Protein AF-0000000084339802 (afdb_homodimer)

Nearest PDB structures (foldseek):
  2fqp-assembly2_C  TM=8.748E-01  e=2.552E-04  Bordetella pertussis Tohama I
  2dct-assembly1_A  TM=6.839E-01  e=1.157E-03  Thermus thermophilus HB8
  3h8u-assembly1_B  TM=7.368E-01  e=5.249E-03  Klebsiella pneumoniae subsp. pneumoniae MGH 78578
  2oa2-assembly1_A-2  TM=5.700E-01  e=8.835E-04  Halalkalibacterium halodurans
  3h8u-assembly1_A  TM=5.418E-01  e=1.180E-02  Klebsiella pneumoniae subsp. pneumoniae MGH 78578

Radius of gyration: 21.31 Å; Cα contacts (8 Å, |Δi|>4): 821; chains: 2; bounding box: 41×80×70 Å

Solvent-accessible surface area (backbone atoms only — not comparable to full-atom values): 16556 Å² total; per-residue (Å²): 132,80,74,73,72,70,72,72,71,71,69,35,33,42,56,82,35,85,39,81,54,34,36,48,87,55,38,35,34,22,35,35,76,29,47,53,60,31,64,56,70,61,19,20,46,68,39,21,32,38,39,38,24,74,51,62,49,41,34,23,27,32,50,68,90,50,84,60,77,51,68,37,46,31,39,36,30,60,56,18,38,37,38,36,38,27,12,65,80,71,33,41,81,36,28,31,44,30,30,68,38,91,50,69,48,58,36,37,40,39,31,43,57,54,83,34,92,33,71,55,57,50,79,31,34,28,46,60,40,51,48,62,65,61,87,60,43,71,50,62,30,72,79,53,48,77,58,74,92,67,44,49,47,70,84,81,116,130,82,76,75,71,69,72,70,74,72,68,34,32,42,56,83,36,84,38,82,55,34,36,49,86,55,37,37,34,22,34,34,74,29,47,54,62,31,64,55,70,59,16,22,46,69,40,22,32,37,39,39,24,74,49,61,49,42,34,22,28,30,50,69,92,49,82,60,78,50,69,36,46,31,39,35,30,62,55,19,38,38,38,36,39,26,11,63,81,71,31,41,81,35,30,31,45,29,30,69,36,93,50,68,48,59,36,36,40,40,30,44,58,54,82,34,91,34,70,56,56,50,80,31,36,28,45,59,39,52,48,61,63,60,88,60,43,72,51,64,30,72,79,54,48,78,58,74,93,67,43,50,47,68,86,80,114

Secondary structure (DSSP, 8-state):
---------PPEE--SSSEEEEE-SSEEEEEEEE-TT-BPPPB---S-EEEEESS-EEEEEEETT-SSTT-EEEEEPTTEEEEE---SSS-PPPEEEEE-SSS-EEEEEEEE-SS-SSSSPPPPEE---EEESS--EE--GGGGS--GGG-EE----/---------PPEE--SSSEEEEE-SSEEEEEEEE-TT-BPPPB---S-EEEEESS-EEEEEEETT-SSTT-EEEEEPTTEEEEE---SSS-PPPEEEEE-SSS-EEEEEEEE-SS-SSSSPPPPEE---EEESS--EE--GGGGS--GGG-EE----

Organism: Pseudonocardia thermophila (NCBI:txid1848)

Sequence (314 aa):
MTSETTSATSAISTDPGDELIFANEYIRVWAMNLGPGESIFYHSHQYDHLILWPTPGRAASMEYDEDEEFGHIQNAEQGYAFFKTVGRKGGLKPHRLKNLEDHPVTHYIIELVKESATEEPGTPQSNGRGLSGRQHQIIDPNDHVPPKEERVTHAWSMTSETTSATSAISTDPGDELIFANEYIRVWAMNLGPGESIFYHSHQYDHLILWPTPGRAASMEYDEDEEFGHIQNAEQGYAFFKTVGRKGGLKPHRLKNLEDHPVTHYIIELVKESATEEPGTPQSNGRGLSGRQHQIIDPNDHVPPKEERVTHAWS

Foldseek 3Di:
DPPCVVVPPDDAAQQPAPAFDDDDQWKTKHKHKAFAFGKDGWHWHDFWKKKWFQAWFKKFKDFDPGPDHRPKIWTAHHGKMKTKFQAQPGTDGIMMMTGNDNGMGMMMMMGGNDGTPHHHIDAMEICPRTDISDDHHHDDVPVVDDDPVPPDDDPPD/DPPCVVVPPDDAAQQPAPAFDDDDQWKTKHKHKAFAFGKDGWHWHDFWKKKWFQAWFKKFKDFDPDPDHSPKIWTAHHGKMKTKFQAQPGTDGIMMMTGNDNGMGMMMMMGGNDGTPHHHIDAMEICPRTDTRDDHHHDDVPVVDDDPVPPDDDPPD

InterPro domains:
  IPR014710 RmlC-like jelly roll fold [G3DSA:2.60.120.10] (15-113)

pLDDT: mean 92.17, std 14.31, range [33.0, 98.94]

Structure (mmCIF, N/CA/C/O backbone):
data_AF-0000000084339802-model_v1
#
loop_
_entity.id
_entity.type
_entity.pdbx_description
1 polymer 'Cupin domain-containing protein'
#
loop_
_atom_site.group_PDB
_atom_site.id
_atom_site.type_symbol
_atom_site.label_atom_id
_atom_site.label_alt_id
_atom_site.label_comp_id
_atom_site.label_asym_id
_atom_site.label_entity_id
_atom_site.label_seq_id
_atom_site.pdbx_PDB_ins_code
_atom_site.Cartn_x
_atom_site.Cartn_y
_atom_site.Cartn_z
_atom_site.occupancy
_atom_site.B_iso_or_equiv
_atom_site.auth_seq_id
_atom_site.auth_comp_id
_atom_site.auth_asym_id
_atom_site.auth_atom_id
_atom_site.pdbx_PDB_model_num
ATOM 1 N N . MET A 1 1 ? 12.32 -41.375 -35.281 1 33 1 MET A N 1
ATOM 2 C CA . MET A 1 1 ? 12.047 -39.938 -35.25 1 33 1 MET A CA 1
ATOM 3 C C . MET A 1 1 ? 11.625 -39.5 -33.844 1 33 1 MET A C 1
ATOM 5 O O . MET A 1 1 ? 10.547 -39.844 -33.375 1 33 1 MET A O 1
ATOM 9 N N . THR A 1 2 ? 12.531 -39.5 -32.875 1 36.41 2 THR A N 1
ATOM 10 C CA . THR A 1 2 ? 12.312 -39.156 -31.469 1 36.41 2 THR A CA 1
ATOM 11 C C . THR A 1 2 ? 11.656 -37.781 -31.344 1 36.41 2 THR A C 1
ATOM 13 O O . THR A 1 2 ? 12.102 -36.812 -31.953 1 36.41 2 THR A O 1
ATOM 16 N N . SER A 1 3 ? 10.289 -37.75 -31.328 1 37.41 3 SER A N 1
ATOM 17 C CA . SER A 1 3 ? 9.555 -36.531 -31.062 1 37.41 3 SER A CA 1
ATOM 18 C C . SER A 1 3 ? 10.172 -35.75 -29.906 1 37.41 3 SER A C 1
ATOM 20 O O . SER A 1 3 ? 10.289 -36.25 -28.797 1 37.41 3 SER A O 1
ATOM 22 N N . GLU A 1 4 ? 11.242 -35 -30.141 1 36.34 4 GLU A N 1
ATOM 23 C CA . GLU A 1 4 ? 11.672 -34 -29.156 1 36.34 4 GLU A CA 1
ATOM 24 C C . GLU A 1 4 ? 10.484 -33.281 -28.547 1 36.34 4 GLU A C 1
ATOM 26 O O . GLU A 1 4 ? 9.836 -32.469 -29.219 1 36.34 4 GLU A O 1
ATOM 31 N N . THR A 1 5 ? 9.609 -33.938 -27.812 1 38.75 5 THR A N 1
ATOM 32 C CA . THR A 1 5 ? 8.656 -33.188 -27.016 1 38.75 5 THR A CA 1
ATOM 33 C C . THR A 1 5 ? 9.328 -31.969 -26.359 1 38.75 5 THR A C 1
ATOM 35 O O . THR A 1 5 ? 10.133 -32.125 -25.438 1 38.75 5 THR A O 1
ATOM 38 N N . THR A 1 6 ? 9.969 -31.094 -27.109 1 40.75 6 THR A N 1
ATOM 39 C CA . THR A 1 6 ? 10.359 -29.828 -26.5 1 40.75 6 THR A CA 1
ATOM 40 C C . THR A 1 6 ? 9.344 -29.406 -25.438 1 40.75 6 THR A C 1
ATOM 42 O O . THR A 1 6 ? 8.172 -29.172 -25.75 1 40.75 6 THR A O 1
ATOM 45 N N . SER A 1 7 ? 9.195 -30.062 -24.406 1 43.03 7 SER A N 1
ATOM 46 C CA . SER A 1 7 ? 8.398 -29.594 -23.281 1 43.03 7 SER A CA 1
ATOM 47 C C . SER A 1 7 ? 8.438 -28.062 -23.188 1 43.03 7 SER A C 1
ATOM 49 O O . SER A 1 7 ? 9.492 -27.484 -22.938 1 43.03 7 SER A O 1
ATOM 51 N N . ALA A 1 8 ? 7.973 -27.266 -24.062 1 46.31 8 ALA A N 1
ATOM 52 C CA . ALA A 1 8 ? 7.828 -25.812 -24.031 1 46.31 8 ALA A CA 1
ATOM 53 C C . ALA A 1 8 ? 7.551 -25.312 -22.609 1 46.31 8 ALA A C 1
ATOM 55 O O . ALA A 1 8 ? 6.461 -25.531 -22.062 1 46.31 8 ALA A O 1
ATOM 56 N N . THR A 1 9 ? 8.43 -25.422 -21.672 1 56.53 9 THR A N 1
ATOM 57 C CA . THR A 1 9 ? 8.258 -24.875 -20.328 1 56.53 9 THR A CA 1
ATOM 58 C C . THR A 1 9 ? 7.605 -23.5 -20.391 1 56.53 9 THR A C 1
ATOM 60 O O . THR A 1 9 ? 8.164 -22.562 -20.969 1 56.53 9 THR A O 1
ATOM 63 N N . SER A 1 10 ? 6.246 -23.391 -20.453 1 73.88 10 SER A N 1
ATOM 64 C CA . SER A 1 10 ? 5.449 -22.188 -20.594 1 73.88 10 SER A CA 1
ATOM 65 C C . SER A 1 10 ? 5.918 -21.094 -19.641 1 73.88 10 SER A C 1
ATOM 67 O O . SER A 1 10 ? 6.191 -21.359 -18.469 1 73.88 10 SER A O 1
ATOM 69 N N . ALA A 1 11 ? 6.297 -19.984 -20.188 1 89.88 11 ALA A N 1
ATOM 70 C CA . ALA A 1 11 ? 6.707 -18.781 -19.453 1 89.88 11 ALA A CA 1
ATOM 71 C C . ALA A 1 11 ? 5.672 -18.406 -18.391 1 89.88 11 ALA A C 1
ATOM 73 O O . ALA A 1 11 ? 4.469 -18.484 -18.641 1 89.88 11 ALA A O 1
ATOM 74 N N . ILE A 1 12 ? 6.086 -18.297 -17.172 1 94.81 12 ILE A N 1
ATOM 75 C CA . ILE A 1 12 ? 5.227 -17.891 -16.062 1 94.81 12 ILE A CA 1
ATOM 76 C C . ILE A 1 12 ? 5.312 -16.391 -15.852 1 94.81 12 ILE A C 1
ATOM 78 O O . ILE A 1 12 ? 6.406 -15.82 -15.812 1 94.81 12 ILE A O 1
ATOM 82 N N . SER A 1 13 ? 4.207 -15.766 -15.734 1 96.81 13 SER A N 1
ATOM 83 C CA . SER A 1 13 ? 4.148 -14.32 -15.562 1 96.81 13 SER A CA 1
ATOM 84 C C . SER A 1 13 ? 4.887 -13.883 -14.297 1 96.81 13 SER A C 1
ATOM 86 O O . SER A 1 13 ? 4.809 -14.555 -13.266 1 96.81 13 SER A O 1
ATOM 88 N N . THR A 1 14 ? 5.512 -12.664 -14.344 1 97.19 14 THR A N 1
ATOM 89 C CA . THR A 1 14 ? 6.082 -12.055 -13.148 1 97.19 14 THR A CA 1
ATOM 90 C C . THR A 1 14 ? 5.195 -10.922 -12.648 1 97.19 14 THR A C 1
ATOM 92 O O . THR A 1 14 ? 5.562 -10.211 -11.703 1 97.19 14 THR A O 1
ATOM 95 N N . ASP A 1 15 ? 4.004 -10.719 -13.32 1 98.19 15 ASP A N 1
ATOM 96 C CA . ASP A 1 15 ? 2.99 -9.797 -12.828 1 98.19 15 ASP A CA 1
ATOM 97 C C . ASP A 1 15 ? 2.199 -10.406 -11.672 1 98.19 15 ASP A C 1
ATOM 99 O O . ASP A 1 15 ? 1.469 -11.383 -11.867 1 98.19 15 ASP A O 1
ATOM 103 N N . PRO A 1 16 ? 2.285 -9.805 -10.508 1 98.31 16 PRO A N 1
ATOM 104 C CA . PRO A 1 16 ? 1.642 -10.477 -9.375 1 98.31 16 PRO A CA 1
ATOM 105 C C . PRO A 1 16 ? 0.148 -10.172 -9.281 1 98.31 16 PRO A C 1
ATOM 107 O O . PRO A 1 16 ? -0.552 -10.742 -8.445 1 98.31 16 PRO A O 1
ATOM 110 N N . GLY A 1 17 ? -0.374 -9.273 -10.07 1 98.56 17 GLY A N 1
ATOM 111 C CA . GLY A 1 17 ? -1.781 -8.922 -10.195 1 98.56 17 GLY A CA 1
ATOM 112 C C . GLY A 1 17 ? -2.238 -8.781 -11.633 1 98.56 17 GLY A C 1
ATOM 113 O O . GLY A 1 17 ? -1.424 -8.836 -12.562 1 98.56 17 GLY A O 1
ATOM 114 N N . ASP A 1 18 ? -3.527 -8.602 -11.875 1 98.5 18 ASP A N 1
ATOM 115 C CA . ASP A 1 18 ? -4.07 -8.539 -13.227 1 98.5 18 ASP A CA 1
ATOM 116 C C . ASP A 1 18 ? -4.125 -7.098 -13.734 1 98.5 18 ASP A C 1
ATOM 118 O O . ASP A 1 18 ? -4.367 -6.859 -14.914 1 98.5 18 ASP A O 1
ATOM 122 N N . GLU A 1 19 ? -3.875 -6.137 -12.859 1 98.62 19 GLU A N 1
ATOM 123 C CA . GLU A 1 19 ? -3.902 -4.73 -13.266 1 98.62 19 GLU A CA 1
ATOM 124 C C . GLU A 1 19 ? -2.744 -3.959 -12.641 1 98.62 19 GLU A C 1
ATOM 126 O O . GLU A 1 19 ? -2.6 -3.924 -11.414 1 98.62 19 GLU A O 1
ATOM 131 N N . LEU A 1 20 ? -1.901 -3.314 -13.469 1 98.81 20 LEU A N 1
ATOM 132 C CA . LEU A 1 20 ? -0.857 -2.404 -13.008 1 98.81 20 LEU A CA 1
ATOM 133 C C . LEU A 1 20 ? -1.426 -1.017 -12.742 1 98.81 20 LEU A C 1
ATOM 135 O O . LEU A 1 20 ? -1.738 -0.276 -13.672 1 98.81 20 LEU A O 1
ATOM 139 N N . ILE A 1 21 ? -1.492 -0.635 -11.461 1 98.31 21 ILE A N 1
ATOM 140 C CA . ILE A 1 21 ? -2.195 0.563 -11.016 1 98.31 21 ILE A CA 1
ATOM 141 C C . ILE A 1 21 ? -1.235 1.751 -11.016 1 98.31 21 ILE A C 1
ATOM 143 O O . ILE A 1 21 ? -1.648 2.893 -11.234 1 98.31 21 ILE A O 1
ATOM 147 N N . PHE A 1 22 ? -0.031 1.545 -10.672 1 98.88 22 PHE A N 1
ATOM 148 C CA . PHE A 1 22 ? 0.995 2.57 -10.523 1 98.88 22 PHE A CA 1
ATOM 149 C C . PHE A 1 22 ? 2.387 1.958 -10.602 1 98.88 22 PHE A C 1
ATOM 151 O O . PHE A 1 22 ? 2.611 0.845 -10.125 1 98.88 22 PHE A O 1
ATOM 158 N N . ALA A 1 23 ? 3.307 2.664 -11.156 1 98.88 23 ALA A N 1
ATOM 159 C CA . ALA A 1 23 ? 4.711 2.262 -11.156 1 98.88 23 ALA A CA 1
ATOM 160 C C . ALA A 1 23 ? 5.625 3.467 -11.367 1 98.88 23 ALA A C 1
ATOM 162 O O . ALA A 1 23 ? 5.355 4.32 -12.211 1 98.88 23 ALA A O 1
ATOM 163 N N . ASN A 1 24 ? 6.625 3.58 -10.609 1 98.69 24 ASN A N 1
ATOM 164 C CA . ASN A 1 24 ? 7.742 4.492 -10.844 1 98.69 24 ASN A CA 1
ATOM 165 C C . ASN A 1 24 ? 9.078 3.83 -10.531 1 98.69 24 ASN A C 1
ATOM 167 O O . ASN A 1 24 ? 9.188 2.602 -10.547 1 98.69 24 ASN A O 1
ATOM 171 N N . GLU A 1 25 ? 10.125 4.598 -10.281 1 97.56 25 GLU A N 1
ATOM 172 C CA . GLU A 1 25 ? 11.461 4.043 -10.102 1 97.56 25 GLU A CA 1
ATOM 173 C C . GLU A 1 25 ? 11.586 3.33 -8.758 1 97.56 25 GLU A C 1
ATOM 175 O O . GLU A 1 25 ? 12.523 2.561 -8.539 1 97.56 25 GLU A O 1
ATOM 180 N N . TYR A 1 26 ? 10.625 3.496 -7.887 1 98.44 26 TYR A N 1
ATOM 181 C CA . TYR A 1 26 ? 10.797 3.049 -6.508 1 98.44 26 TYR A CA 1
ATOM 182 C C . TYR A 1 26 ? 9.844 1.911 -6.18 1 98.44 26 TYR A C 1
ATOM 184 O O . TYR A 1 26 ? 10.211 0.967 -5.473 1 98.44 26 TYR A O 1
ATOM 192 N N . ILE A 1 27 ? 8.609 2.014 -6.672 1 98.88 27 ILE A N 1
ATOM 193 C CA . ILE A 1 27 ? 7.598 1.025 -6.305 1 98.88 27 ILE A CA 1
ATOM 194 C C . ILE A 1 27 ? 6.727 0.701 -7.516 1 98.88 27 ILE A C 1
ATOM 196 O O . ILE A 1 27 ? 6.719 1.446 -8.5 1 98.88 27 ILE A O 1
ATOM 200 N N . ARG A 1 28 ? 6.039 -0.418 -7.441 1 98.88 28 ARG A N 1
ATOM 201 C CA . ARG A 1 28 ? 4.93 -0.816 -8.305 1 98.88 28 ARG A CA 1
ATOM 202 C C . ARG A 1 28 ? 3.711 -1.21 -7.477 1 98.88 28 ARG A C 1
ATOM 204 O O . ARG A 1 28 ? 3.844 -1.848 -6.43 1 98.88 28 ARG A O 1
ATOM 211 N N . VAL A 1 29 ? 2.57 -0.821 -7.953 1 98.94 29 VAL A N 1
ATOM 212 C CA . VAL A 1 29 ? 1.309 -1.188 -7.316 1 98.94 29 VAL A CA 1
ATOM 213 C C . VAL A 1 29 ? 0.447 -1.98 -8.297 1 98.94 29 VAL A C 1
ATOM 215 O O . VAL A 1 29 ? 0.11 -1.488 -9.375 1 98.94 29 VAL A O 1
ATOM 218 N N . TRP A 1 30 ? 0.113 -3.199 -7.895 1 98.94 30 TRP A N 1
ATOM 219 C CA . TRP A 1 30 ? -0.778 -4.062 -8.664 1 98.94 30 TRP A CA 1
ATOM 220 C C . TRP A 1 30 ? -2.098 -4.273 -7.93 1 98.94 30 TRP A C 1
ATOM 222 O O . TRP A 1 30 ? -2.117 -4.441 -6.707 1 98.94 30 TRP A O 1
ATOM 232 N N . ALA A 1 31 ? -3.162 -4.234 -8.656 1 98.88 31 ALA A N 1
ATOM 233 C CA . ALA A 1 31 ? -4.426 -4.766 -8.141 1 98.88 31 ALA A CA 1
ATOM 234 C C . ALA A 1 31 ? -4.645 -6.203 -8.609 1 98.88 31 ALA A C 1
ATOM 236 O O . ALA A 1 31 ? -4.309 -6.555 -9.742 1 98.88 31 ALA A O 1
ATOM 237 N N . MET A 1 32 ? -5.09 -7.008 -7.766 1 98.81 32 MET A N 1
ATOM 238 C CA . MET A 1 32 ? -5.664 -8.305 -8.117 1 98.81 32 MET A CA 1
ATOM 239 C C . MET A 1 32 ? -7.18 -8.297 -7.949 1 98.81 32 MET A C 1
ATOM 241 O O . MET A 1 32 ? -7.68 -8.305 -6.824 1 98.81 32 MET A O 1
ATOM 245 N N . ASN A 1 33 ? -7.797 -8.227 -9.031 1 98.69 33 ASN A N 1
ATOM 246 C CA . ASN A 1 33 ? -9.258 -8.234 -9.094 1 98.69 33 ASN A CA 1
ATOM 247 C C . ASN A 1 33 ? -9.797 -9.617 -9.438 1 98.69 33 ASN A C 1
ATOM 249 O O . ASN A 1 33 ? -9.555 -10.125 -10.531 1 98.69 33 ASN A O 1
ATOM 253 N N . LEU A 1 34 ? -10.547 -10.18 -8.508 1 98.75 34 LEU A N 1
ATOM 254 C CA . LEU A 1 34 ? -11.102 -11.508 -8.758 1 98.75 34 LEU A CA 1
ATOM 255 C C . LEU A 1 34 ? -12.625 -11.492 -8.609 1 98.75 34 LEU A C 1
ATOM 257 O O . LEU A 1 34 ? -13.148 -11.078 -7.578 1 98.75 34 LEU A O 1
ATOM 261 N N . GLY A 1 35 ? -13.328 -11.875 -9.672 1 98.62 35 GLY A N 1
ATOM 262 C CA . GLY A 1 35 ? -14.758 -12.094 -9.547 1 98.62 35 GLY A CA 1
ATOM 263 C C . GLY A 1 35 ? -15.117 -13.25 -8.633 1 98.62 35 GLY A C 1
ATOM 264 O O . GLY A 1 35 ? -14.234 -14 -8.203 1 98.62 35 GLY A O 1
ATOM 265 N N . PRO A 1 36 ? -16.438 -13.375 -8.383 1 98.69 36 PRO A N 1
ATOM 266 C CA . PRO A 1 36 ? -16.859 -14.5 -7.539 1 98.69 36 PRO A CA 1
ATOM 267 C C . PRO A 1 36 ? -16.391 -15.844 -8.078 1 98.69 36 PRO A C 1
ATOM 269 O O . PRO A 1 36 ? -16.703 -16.203 -9.227 1 98.69 36 PRO A O 1
ATOM 272 N N . GLY A 1 37 ? -15.555 -16.547 -7.297 1 98.44 37 GLY A N 1
ATOM 273 C CA . GLY A 1 37 ? -15.117 -17.875 -7.664 1 98.44 37 GLY A CA 1
ATOM 274 C C . GLY A 1 37 ? -13.984 -17.875 -8.68 1 98.44 37 GLY A C 1
ATOM 275 O O . GLY A 1 37 ? -13.469 -18.938 -9.031 1 98.44 37 GLY A O 1
ATOM 276 N N . GLU A 1 38 ? -13.555 -16.75 -9.078 1 98.56 38 GLU A N 1
ATOM 277 C CA . GLU A 1 38 ? -12.555 -16.641 -10.141 1 98.56 38 GLU A CA 1
ATOM 278 C C . GLU A 1 38 ? -11.148 -16.875 -9.586 1 98.56 38 GLU A C 1
ATOM 280 O O . GLU A 1 38 ? -10.867 -16.531 -8.438 1 98.56 38 GLU A O 1
ATOM 285 N N . SER A 1 39 ? -10.273 -17.438 -10.422 1 98.19 39 SER A N 1
ATOM 286 C CA . SER A 1 39 ? -8.859 -17.594 -10.102 1 98.19 39 SER A CA 1
ATOM 287 C C . SER A 1 39 ? -7.988 -16.734 -11.008 1 98.19 39 SER A C 1
ATOM 289 O O . SER A 1 39 ? -8.367 -16.438 -12.141 1 98.19 39 SER A O 1
ATOM 291 N N . ILE A 1 40 ? -6.816 -16.375 -10.445 1 97.81 40 ILE A N 1
ATOM 292 C CA . ILE A 1 40 ? -5.836 -15.648 -11.25 1 97.81 40 ILE A CA 1
ATOM 293 C C . ILE A 1 40 ? -4.832 -16.641 -11.844 1 97.81 40 ILE A C 1
ATOM 295 O O . ILE A 1 40 ? -4.707 -17.766 -11.367 1 97.81 40 ILE A O 1
ATOM 299 N N . PHE A 1 41 ? -4.109 -16.297 -12.844 1 95.56 41 PHE A N 1
ATOM 300 C CA . PHE A 1 41 ? -3.045 -17.062 -13.469 1 95.56 41 PHE A CA 1
ATOM 301 C C . PHE A 1 41 ? -1.892 -17.297 -12.5 1 95.56 41 PHE A C 1
ATOM 303 O O . PHE A 1 41 ? -1.784 -16.594 -11.484 1 95.56 41 PHE A O 1
ATOM 310 N N . TYR A 1 42 ? -1.071 -18.312 -12.844 1 96.19 42 TYR A N 1
ATOM 311 C CA . TYR A 1 42 ? 0.173 -18.5 -12.109 1 96.19 42 TYR A CA 1
ATOM 312 C C . TYR A 1 42 ? 1.093 -17.297 -12.266 1 96.19 42 TYR A C 1
ATOM 314 O O . TYR A 1 42 ? 1.233 -16.75 -13.367 1 96.19 42 TYR A O 1
ATOM 322 N N . HIS A 1 43 ? 1.765 -16.906 -11.188 1 97.19 43 HIS A N 1
ATOM 323 C CA . HIS A 1 43 ? 2.732 -15.812 -11.219 1 97.19 43 HIS A CA 1
ATOM 324 C C . HIS A 1 43 ? 3.82 -16.016 -10.172 1 97.19 43 HIS A C 1
ATOM 326 O O . HIS A 1 43 ? 3.633 -16.766 -9.211 1 97.19 43 HIS A O 1
ATOM 332 N N . SER A 1 44 ? 4.906 -15.398 -10.461 1 96.88 44 SER A N 1
ATOM 333 C CA . SER A 1 44 ? 6.043 -15.422 -9.547 1 96.88 44 SER A CA 1
ATOM 334 C C . SER A 1 44 ? 6.434 -14.016 -9.102 1 96.88 44 SER A C 1
ATOM 336 O O . SER A 1 44 ? 6.645 -13.133 -9.938 1 96.88 44 SER A O 1
ATOM 338 N N . HIS A 1 45 ? 6.508 -13.805 -7.809 1 97.69 45 HIS A N 1
ATOM 339 C CA . HIS A 1 45 ? 6.977 -12.539 -7.262 1 97.69 45 HIS A CA 1
ATOM 340 C C . HIS A 1 45 ? 8.484 -12.391 -7.438 1 97.69 45 HIS A C 1
ATOM 342 O O . HIS A 1 45 ? 9.25 -13.266 -7.031 1 97.69 45 HIS A O 1
ATOM 348 N N . GLN A 1 46 ? 8.898 -11.219 -7.961 1 96.88 46 GLN A N 1
ATOM 349 C CA . GLN A 1 46 ? 10.32 -10.992 -8.219 1 96.88 46 GLN A CA 1
ATOM 350 C C . GLN A 1 46 ? 10.883 -9.93 -7.285 1 96.88 46 GLN A C 1
ATOM 352 O O . GLN A 1 46 ? 12.102 -9.75 -7.211 1 96.88 46 GLN A O 1
ATOM 357 N N . TYR A 1 47 ? 10.031 -9.219 -6.578 1 98.19 47 TYR A N 1
ATOM 358 C CA . TYR A 1 47 ? 10.438 -8.141 -5.688 1 98.19 47 TYR A CA 1
ATOM 359 C C . TYR A 1 47 ? 9.891 -8.359 -4.281 1 98.19 47 TYR A C 1
ATOM 361 O O . TYR A 1 47 ? 8.82 -8.953 -4.109 1 98.19 47 TYR A O 1
ATOM 369 N N . ASP A 1 48 ? 10.656 -7.898 -3.252 1 98.69 48 ASP A N 1
ATOM 370 C CA . ASP A 1 48 ? 10.031 -7.777 -1.936 1 98.69 48 ASP A CA 1
ATOM 371 C C . ASP A 1 48 ? 8.711 -7.012 -2.02 1 98.69 48 ASP A C 1
ATOM 373 O O . ASP A 1 48 ? 8.609 -6.023 -2.752 1 98.69 48 ASP A O 1
ATOM 377 N N . HIS A 1 49 ? 7.719 -7.539 -1.254 1 98.81 49 HIS A N 1
ATOM 378 C CA . HIS A 1 49 ? 6.414 -6.945 -1.523 1 98.81 49 HIS A CA 1
ATOM 379 C C . HIS A 1 49 ? 5.512 -7.023 -0.299 1 98.81 49 HIS A C 1
ATOM 381 O O . HIS A 1 49 ? 5.699 -7.883 0.565 1 98.81 49 HIS A O 1
ATOM 387 N N . LEU A 1 50 ? 4.578 -6.098 -0.286 1 98.88 50 LEU A N 1
ATOM 388 C CA . LEU A 1 50 ? 3.441 -6.055 0.63 1 98.88 50 LEU A CA 1
ATOM 389 C C . LEU A 1 50 ? 2.158 -6.477 -0.077 1 98.88 50 LEU A C 1
ATOM 391 O O . LEU A 1 50 ? 1.882 -6.023 -1.191 1 98.88 50 LEU A O 1
ATOM 395 N N . ILE A 1 51 ? 1.42 -7.367 0.509 1 98.69 51 ILE A N 1
ATOM 396 C CA . ILE A 1 51 ? 0.036 -7.637 0.134 1 98.69 51 ILE A CA 1
ATOM 397 C C . ILE A 1 51 ? -0.909 -6.957 1.123 1 98.69 51 ILE A C 1
ATOM 399 O O . ILE A 1 51 ? -0.767 -7.117 2.338 1 98.69 51 ILE A O 1
ATOM 403 N N . LEU A 1 52 ? -1.801 -6.176 0.622 1 98.88 52 LEU A N 1
ATOM 404 C CA . LEU A 1 52 ? -2.746 -5.438 1.45 1 98.88 52 LEU A CA 1
ATOM 405 C C . LEU A 1 52 ? -4.184 -5.75 1.05 1 98.88 52 LEU A C 1
ATOM 407 O O . LEU A 1 52 ? -4.547 -5.621 -0.121 1 98.88 52 LEU A O 1
ATOM 411 N N . TRP A 1 53 ? -5.02 -6.18 1.99 1 98.62 53 TRP A N 1
ATOM 412 C CA . TRP A 1 53 ? -6.453 -6.371 1.815 1 98.62 53 TRP A CA 1
ATOM 413 C C . TRP A 1 53 ? -7.238 -5.246 2.484 1 98.62 53 TRP A C 1
ATOM 415 O O . TRP A 1 53 ? -7.531 -5.312 3.682 1 98.62 53 TRP A O 1
ATOM 425 N N . PRO A 1 54 ? -7.621 -4.219 1.666 1 98.31 54 PRO A N 1
ATOM 426 C CA . PRO A 1 54 ? -8.383 -3.125 2.273 1 98.31 54 PRO A CA 1
ATOM 427 C C . PRO A 1 54 ? -9.766 -3.561 2.748 1 98.31 54 PRO A C 1
ATOM 429 O O . PRO A 1 54 ? -10.336 -2.941 3.648 1 98.31 54 PRO A O 1
ATOM 432 N N . THR A 1 55 ? -10.367 -4.531 2.123 1 97.25 55 THR A N 1
ATOM 433 C CA . THR A 1 55 ? -11.656 -5.117 2.479 1 97.25 55 THR A CA 1
ATOM 434 C C . THR A 1 55 ? -11.508 -6.602 2.803 1 97.25 55 THR A C 1
ATOM 436 O O . THR A 1 55 ? -10.594 -7.262 2.295 1 97.25 55 THR A O 1
ATOM 439 N N . PRO A 1 56 ? -12.406 -7.082 3.717 1 97.88 56 PRO A N 1
ATOM 440 C CA . PRO A 1 56 ? -12.305 -8.5 4.062 1 97.88 56 PRO A CA 1
ATOM 441 C C . PRO A 1 56 ? -12.586 -9.422 2.877 1 97.88 56 PRO A C 1
ATOM 443 O O . PRO A 1 56 ? -13.281 -9.023 1.937 1 97.88 56 PRO A O 1
ATOM 446 N N . GLY A 1 57 ? -12.016 -10.625 2.973 1 98.25 57 GLY A N 1
ATOM 447 C CA . GLY A 1 57 ? -12.281 -11.633 1.963 1 98.25 57 GLY A CA 1
ATOM 448 C C . GLY A 1 57 ? -11.578 -12.953 2.24 1 98.25 57 GLY A C 1
ATOM 449 O O . GLY A 1 57 ? -10.641 -13.008 3.031 1 98.25 57 GLY A O 1
ATOM 450 N N . ARG A 1 58 ? -12.133 -14.008 1.563 1 98.25 58 ARG A N 1
ATOM 451 C CA . ARG A 1 58 ? -11.531 -15.336 1.636 1 98.25 58 ARG A CA 1
ATOM 452 C C . ARG A 1 58 ? -10.969 -15.758 0.282 1 98.25 58 ARG A C 1
ATOM 454 O O . ARG A 1 58 ? -11.586 -15.523 -0.755 1 98.25 58 ARG A O 1
ATOM 461 N N . ALA A 1 59 ? -9.758 -16.266 0.371 1 97.94 59 ALA A N 1
ATOM 462 C CA . ALA A 1 59 ? -9.102 -16.781 -0.828 1 97.94 59 ALA A CA 1
ATOM 463 C C . ALA A 1 59 ? -8.375 -18.094 -0.534 1 97.94 59 ALA A C 1
ATOM 465 O O . ALA A 1 59 ? -8.094 -18.406 0.624 1 97.94 59 ALA A O 1
ATOM 466 N N . ALA A 1 60 ? -8.172 -18.844 -1.555 1 97.25 60 ALA A N 1
ATOM 467 C CA . ALA A 1 60 ? -7.363 -20.062 -1.492 1 97.25 60 ALA A CA 1
ATOM 468 C C . ALA A 1 60 ? -6.215 -20.016 -2.496 1 97.25 60 ALA A C 1
ATOM 470 O O . ALA A 1 60 ? -6.391 -19.547 -3.627 1 97.25 60 ALA A O 1
ATOM 471 N N . SER A 1 61 ? -5.051 -20.484 -2.08 1 96.38 61 SER A N 1
ATOM 472 C CA . SER A 1 61 ? -3.896 -20.469 -2.973 1 96.38 61 SER A CA 1
ATOM 473 C C . SER A 1 61 ? -3.379 -21.875 -3.238 1 96.38 61 SER A C 1
ATOM 475 O O . SER A 1 61 ? -3.707 -22.812 -2.506 1 96.38 61 SER A O 1
ATOM 477 N N . MET A 1 62 ? -2.588 -22.047 -4.309 1 94.94 62 MET A N 1
ATOM 478 C CA . MET A 1 62 ? -1.809 -23.234 -4.605 1 94.94 62 MET A CA 1
ATOM 479 C C . MET A 1 62 ? -0.499 -22.875 -5.297 1 94.94 62 MET A C 1
ATOM 481 O O . MET A 1 62 ? -0.44 -21.922 -6.062 1 94.94 62 MET A O 1
ATOM 485 N N . GLU A 1 63 ? 0.501 -23.578 -4.941 1 93.56 63 GLU A N 1
ATOM 486 C CA . GLU A 1 63 ? 1.801 -23.406 -5.586 1 93.56 63 GLU A CA 1
ATOM 487 C C . GLU A 1 63 ? 1.899 -24.234 -6.863 1 93.56 63 GLU A C 1
ATOM 489 O O . GLU A 1 63 ? 1.202 -25.234 -7.008 1 93.56 63 GLU A O 1
ATOM 494 N N . TYR A 1 64 ? 2.814 -23.688 -7.645 1 91.75 64 TYR A N 1
ATOM 495 C CA . TYR A 1 64 ? 3.08 -24.453 -8.859 1 91.75 64 TYR A CA 1
ATOM 496 C C . TYR A 1 64 ? 3.508 -25.875 -8.539 1 91.75 64 TYR A C 1
ATOM 498 O O . TYR A 1 64 ? 4.34 -26.094 -7.652 1 91.75 64 TYR A O 1
ATOM 506 N N . ASP A 1 65 ? 2.908 -26.922 -9.172 1 86.19 65 ASP A N 1
ATOM 507 C CA . ASP A 1 65 ? 3.229 -28.344 -9.078 1 86.19 65 ASP A CA 1
ATOM 508 C C . ASP A 1 65 ? 2.746 -28.938 -7.754 1 86.19 65 ASP A C 1
ATOM 510 O O . ASP A 1 65 ? 3.168 -30.031 -7.363 1 86.19 65 ASP A O 1
ATOM 514 N N . GLU A 1 66 ? 2.055 -28.156 -6.996 1 88.88 66 GLU A N 1
ATOM 515 C CA . GLU A 1 66 ? 1.45 -28.703 -5.789 1 88.88 66 GLU A CA 1
ATOM 516 C C . GLU A 1 66 ? 0.309 -29.672 -6.133 1 88.88 66 GLU A C 1
ATOM 518 O O . GLU A 1 66 ? -0.474 -29.406 -7.047 1 88.88 66 GLU A O 1
ATOM 523 N N . ASP A 1 67 ? 0.169 -30.734 -5.469 1 88.5 67 ASP A N 1
ATOM 524 C CA . ASP A 1 67 ? -0.826 -31.766 -5.75 1 88.5 67 ASP A CA 1
ATOM 525 C C . ASP A 1 67 ? -2.229 -31.297 -5.379 1 88.5 67 ASP A C 1
ATOM 527 O O . ASP A 1 67 ? -3.168 -31.453 -6.164 1 88.5 67 ASP A O 1
ATOM 531 N N . GLU A 1 68 ? -2.305 -30.828 -4.168 1 89.06 68 GLU A N 1
ATOM 532 C CA . GLU A 1 68 ? -3.609 -30.359 -3.719 1 89.06 68 GLU A CA 1
ATOM 533 C C . GLU A 1 68 ? -3.951 -29 -4.344 1 89.06 68 GLU A C 1
ATOM 535 O O . GLU A 1 68 ? -3.186 -28.047 -4.215 1 89.06 68 GLU A O 1
ATOM 540 N N . GLU A 1 69 ? -5.074 -29 -5.051 1 91.94 69 GLU A N 1
ATOM 541 C CA . GLU A 1 69 ? -5.488 -27.75 -5.676 1 91.94 69 GLU A CA 1
ATOM 542 C C . GLU A 1 69 ? -6.117 -26.797 -4.652 1 91.94 69 GLU A C 1
ATOM 544 O O . GLU A 1 69 ? -7.051 -27.188 -3.943 1 91.94 69 GLU A O 1
ATOM 549 N N . PHE A 1 70 ? -5.621 -25.578 -4.566 1 94.88 70 PHE A N 1
ATOM 550 C CA . PHE A 1 70 ? -6.141 -24.484 -3.76 1 94.88 70 PHE A CA 1
ATOM 551 C C . PHE A 1 70 ? -6.352 -24.922 -2.314 1 94.88 70 PHE A C 1
ATOM 553 O O . PHE A 1 70 ? -7.414 -24.688 -1.737 1 94.88 70 PHE A O 1
ATOM 560 N N . GLY A 1 71 ? -5.32 -25.516 -1.74 1 92.06 71 GLY A N 1
ATOM 561 C CA . GLY A 1 71 ? -5.391 -26.094 -0.412 1 92.06 71 GLY A CA 1
ATOM 562 C C . GLY A 1 71 ? -5.051 -25.109 0.693 1 92.06 71 GLY A C 1
ATOM 563 O O . GLY A 1 71 ? -5.309 -25.375 1.868 1 92.06 71 GLY A O 1
ATOM 564 N N . HIS A 1 72 ? -4.488 -23.922 0.413 1 93.69 72 HIS A N 1
ATOM 565 C CA . HIS A 1 72 ? -4.102 -22.938 1.411 1 93.69 72 HIS A CA 1
ATOM 566 C C . HIS A 1 72 ? -5.133 -21.812 1.502 1 93.69 72 HIS A C 1
ATOM 568 O O . HIS A 1 72 ? -5.172 -20.938 0.644 1 93.69 72 HIS A O 1
ATOM 574 N N . ILE A 1 73 ? -5.879 -21.844 2.572 1 95.38 73 ILE A N 1
ATOM 575 C CA . ILE A 1 73 ? -6.969 -20.891 2.732 1 95.38 73 ILE A CA 1
ATOM 576 C C . ILE A 1 73 ? -6.465 -19.656 3.475 1 95.38 73 ILE A C 1
ATOM 578 O O . ILE A 1 73 ? -5.723 -19.766 4.453 1 95.38 73 ILE A O 1
ATOM 582 N N . GLN A 1 74 ? -6.844 -18.547 2.961 1 95.31 74 GLN A N 1
ATOM 583 C CA . GLN A 1 74 ? -6.598 -17.266 3.607 1 95.31 74 GLN A CA 1
ATOM 584 C C . GLN A 1 74 ? -7.906 -16.531 3.881 1 95.31 74 GLN A C 1
ATOM 586 O O . GLN A 1 74 ? -8.68 -16.266 2.959 1 95.31 74 GLN A O 1
ATOM 591 N N . ASN A 1 75 ? -8.156 -16.297 5.117 1 97.38 75 ASN A N 1
ATOM 592 C CA . ASN A 1 75 ? -9.211 -15.398 5.547 1 97.38 75 ASN A CA 1
ATOM 593 C C . ASN A 1 75 ? -8.656 -14.039 5.965 1 97.38 75 ASN A C 1
ATOM 595 O O . ASN A 1 75 ? -8.055 -13.914 7.031 1 97.38 75 ASN A O 1
ATOM 599 N N . ALA A 1 76 ? -8.867 -13.039 5.113 1 97.94 76 ALA A N 1
ATOM 600 C CA . ALA A 1 76 ? -8.336 -11.703 5.379 1 97.94 76 ALA A CA 1
ATOM 601 C C . ALA A 1 76 ? -9.398 -10.812 6.016 1 97.94 76 ALA A C 1
ATOM 603 O O . ALA A 1 76 ? -10.523 -10.727 5.52 1 97.94 76 ALA A O 1
ATOM 604 N N . GLU A 1 77 ? -9.07 -10.25 7.129 1 98.06 77 GLU A N 1
ATOM 605 C CA . GLU A 1 77 ? -9.867 -9.156 7.684 1 98.06 77 GLU A CA 1
ATOM 606 C C . GLU A 1 77 ? -9.453 -7.816 7.086 1 98.06 77 GLU A C 1
ATOM 608 O O . GLU A 1 77 ? -8.43 -7.723 6.402 1 98.06 77 GLU A O 1
ATOM 613 N N . GLN A 1 78 ? -10.273 -6.844 7.305 1 98 78 GLN A N 1
ATOM 614 C CA . GLN A 1 78 ? -9.953 -5.516 6.793 1 98 78 GLN A CA 1
ATOM 615 C C . GLN A 1 78 ? -8.57 -5.062 7.258 1 98 78 GLN A C 1
ATOM 617 O O . GLN A 1 78 ? -8.266 -5.117 8.445 1 98 78 GLN A O 1
ATOM 622 N N . GLY A 1 79 ? -7.777 -4.59 6.336 1 98.38 79 GLY A N 1
ATOM 623 C CA . GLY A 1 79 ? -6.457 -4.082 6.672 1 98.38 79 GLY A CA 1
ATOM 624 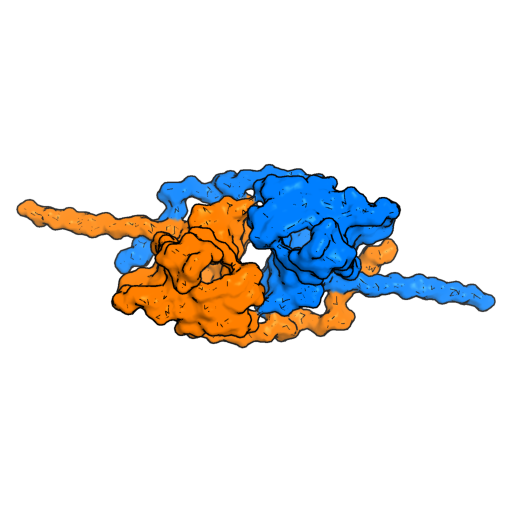C C . GLY A 1 79 ? -5.418 -5.18 6.832 1 98.38 79 GLY A C 1
ATOM 625 O O . GLY A 1 79 ? -4.328 -4.938 7.352 1 98.38 79 GLY A O 1
ATOM 626 N N . TYR A 1 80 ? -5.781 -6.473 6.535 1 98.25 80 TYR A N 1
ATOM 627 C CA . TYR A 1 80 ? -4.77 -7.523 6.531 1 98.25 80 TYR A CA 1
ATOM 628 C C . TYR A 1 80 ? -3.551 -7.109 5.715 1 98.25 80 TYR A C 1
ATOM 630 O O . TYR A 1 80 ? -3.686 -6.617 4.594 1 98.25 80 TYR A O 1
ATOM 638 N N . ALA A 1 81 ? -2.402 -7.199 6.297 1 98.62 81 ALA A N 1
ATOM 639 C CA . ALA A 1 81 ? -1.118 -6.879 5.684 1 98.62 81 ALA A CA 1
ATOM 640 C C . ALA A 1 81 ? -0.144 -8.047 5.801 1 98.62 81 ALA A C 1
ATOM 642 O O . ALA A 1 81 ? -0.033 -8.664 6.863 1 98.62 81 ALA A O 1
ATOM 643 N N . PHE A 1 82 ? 0.505 -8.344 4.73 1 98 82 PHE A N 1
ATOM 644 C CA . PHE A 1 82 ? 1.436 -9.461 4.59 1 98 82 PHE A CA 1
ATOM 645 C C . PHE A 1 82 ? 2.664 -9.047 3.789 1 98 82 PHE A C 1
ATOM 647 O O . PHE A 1 82 ? 2.539 -8.539 2.672 1 98 82 PHE A O 1
ATOM 654 N N . PHE A 1 83 ? 3.842 -9.203 4.387 1 98.62 83 PHE A N 1
ATOM 655 C CA . PHE A 1 83 ? 5.078 -8.781 3.734 1 98.62 83 PHE A CA 1
ATOM 656 C C . PHE A 1 83 ? 6.02 -9.969 3.549 1 98.62 83 PHE A C 1
ATOM 658 O O . PHE A 1 83 ? 6.145 -10.812 4.438 1 98.62 83 PHE A O 1
ATOM 665 N N . LYS A 1 84 ? 6.691 -9.977 2.438 1 97.88 84 LYS A N 1
ATOM 666 C CA . LYS A 1 84 ? 7.629 -11.062 2.154 1 97.88 84 LYS A CA 1
ATOM 667 C C . LYS A 1 84 ? 8.82 -10.562 1.345 1 97.88 84 LYS A C 1
ATOM 669 O O . LYS A 1 84 ? 8.648 -9.844 0.354 1 97.88 84 LYS A O 1
ATOM 674 N N . THR A 1 85 ? 10.039 -10.859 1.794 1 98.31 85 THR A N 1
ATOM 675 C CA . THR A 1 85 ? 11.227 -10.703 0.966 1 98.31 85 THR A CA 1
ATOM 676 C C . THR A 1 85 ? 11.414 -11.922 0.062 1 98.31 85 THR A C 1
ATOM 678 O O . THR A 1 85 ? 11.172 -13.055 0.479 1 98.31 85 THR A O 1
ATOM 681 N N . VAL A 1 86 ? 11.867 -11.703 -1.145 1 97.69 86 VAL A N 1
ATOM 682 C CA . VAL A 1 86 ? 11.859 -12.773 -2.143 1 97.69 86 VAL A CA 1
ATOM 683 C C . VAL A 1 86 ? 13.234 -13.43 -2.205 1 97.69 86 VAL A C 1
ATOM 685 O O . VAL A 1 86 ? 13.375 -14.531 -2.744 1 97.69 86 VAL A O 1
ATOM 688 N N . GLY A 1 87 ? 14.281 -12.812 -1.687 1 97.25 87 GLY A N 1
ATOM 689 C CA . GLY A 1 87 ? 15.641 -13.297 -1.864 1 97.25 87 GLY A CA 1
ATOM 690 C C . GLY A 1 87 ? 16.281 -12.812 -3.15 1 97.25 87 GLY A C 1
ATOM 691 O O . GLY A 1 87 ? 15.594 -12.445 -4.098 1 97.25 87 GLY A O 1
ATOM 692 N N . ARG A 1 88 ? 17.547 -12.773 -3.248 1 95.75 88 ARG A N 1
ATOM 693 C CA . ARG A 1 88 ? 18.281 -12.203 -4.371 1 95.75 88 ARG A CA 1
ATOM 694 C C . ARG A 1 88 ? 18.516 -13.242 -5.465 1 95.75 88 ARG A C 1
ATOM 696 O O . ARG A 1 88 ? 19.047 -12.922 -6.531 1 95.75 88 ARG A O 1
ATOM 703 N N . LYS A 1 89 ? 18.125 -14.531 -5.367 1 85.62 89 LYS A N 1
ATOM 704 C CA . LYS A 1 89 ? 18.484 -15.602 -6.293 1 85.62 89 LYS A CA 1
ATOM 705 C C . LYS A 1 89 ? 17.312 -15.945 -7.211 1 85.62 89 LYS A C 1
ATOM 707 O O . LYS A 1 89 ? 17.312 -17 -7.852 1 85.62 89 LYS A O 1
ATOM 712 N N . GLY A 1 90 ? 16.266 -15.266 -7.391 1 74.56 90 GLY A N 1
ATOM 713 C CA . GLY A 1 90 ? 15.398 -15.703 -8.477 1 74.56 90 GLY A CA 1
ATOM 714 C C . GLY A 1 90 ? 13.922 -15.547 -8.172 1 74.56 90 GLY A C 1
ATOM 715 O O . GLY A 1 90 ? 13.078 -16.125 -8.852 1 74.56 90 GLY A O 1
ATOM 716 N N . GLY A 1 91 ? 13.344 -14.969 -7.422 1 89.31 91 GLY A N 1
ATOM 717 C CA . GLY A 1 91 ? 11.93 -14.812 -7.148 1 89.31 91 GLY A CA 1
ATOM 718 C C . GLY A 1 91 ? 11.344 -15.977 -6.367 1 89.31 91 GLY A C 1
ATOM 719 O O . GLY A 1 91 ? 12.055 -16.922 -6.027 1 89.31 91 GLY A O 1
ATOM 720 N N . LEU A 1 92 ? 10.055 -15.93 -6.113 1 94.81 92 LEU A N 1
ATOM 721 C CA . LEU A 1 92 ? 9.359 -16.953 -5.344 1 94.81 92 LEU A CA 1
ATOM 722 C C . LEU A 1 92 ? 8.734 -18 -6.266 1 94.81 92 LEU A C 1
ATOM 724 O O . LEU A 1 92 ? 8.453 -17.719 -7.43 1 94.81 92 LEU A O 1
ATOM 728 N N . LYS A 1 93 ? 8.5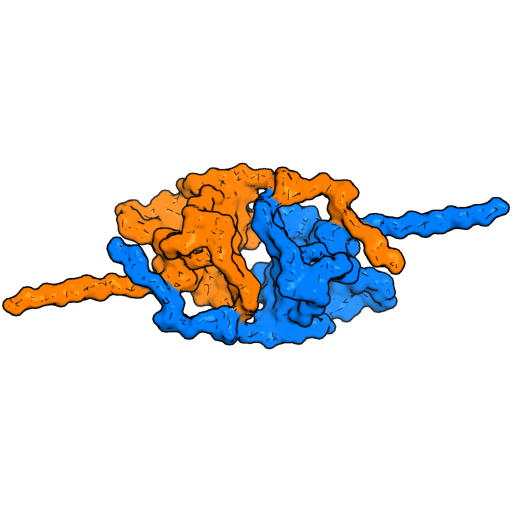55 -19.203 -5.758 1 93.31 93 LYS A N 1
ATOM 729 C CA . LYS A 1 93 ? 7.84 -20.234 -6.496 1 93.31 93 LYS A CA 1
ATOM 730 C C . LYS A 1 93 ? 6.492 -19.719 -6.996 1 93.31 93 LYS A C 1
ATOM 732 O O . LYS A 1 93 ? 5.754 -19.078 -6.25 1 93.31 93 LYS A O 1
ATOM 737 N N . PRO A 1 94 ? 6.195 -19.984 -8.281 1 95.56 94 PRO A N 1
ATOM 738 C CA . PRO A 1 94 ? 4.922 -19.516 -8.82 1 95.56 94 PRO A CA 1
ATOM 739 C C . PRO A 1 94 ? 3.717 -20.047 -8.055 1 95.56 94 PRO A C 1
ATOM 741 O O . PRO A 1 94 ? 3.721 -21.219 -7.629 1 95.56 94 PRO A O 1
ATOM 744 N N . HIS A 1 95 ? 2.707 -19.219 -7.934 1 96.44 95 HIS A N 1
ATOM 745 C CA . HIS A 1 95 ? 1.454 -19.609 -7.293 1 96.44 95 HIS A CA 1
ATOM 746 C C . HIS A 1 95 ? 0.27 -18.875 -7.91 1 96.44 95 HIS A C 1
ATOM 748 O O . HIS A 1 95 ? 0.452 -18 -8.75 1 96.44 95 HIS A O 1
ATOM 754 N N . ARG A 1 96 ? -0.892 -19.328 -7.59 1 97 96 ARG A N 1
ATOM 755 C CA . ARG A 1 96 ? -2.123 -18.656 -8 1 97 96 ARG A CA 1
ATOM 756 C C . ARG A 1 96 ? -3.152 -18.672 -6.875 1 97 96 ARG A C 1
ATOM 758 O O . ARG A 1 96 ? -2.988 -19.391 -5.883 1 97 96 ARG A O 1
ATOM 765 N N . LEU A 1 97 ? -4.098 -17.781 -7.012 1 97.88 97 LEU A N 1
ATOM 766 C CA . LEU A 1 97 ? -5.125 -17.594 -5.992 1 97.88 97 LEU A CA 1
ATOM 767 C C . LEU A 1 97 ? -6.52 -17.734 -6.59 1 97.88 97 LEU A C 1
ATOM 769 O O . LEU A 1 97 ? -6.727 -17.469 -7.777 1 97.88 97 LEU A O 1
ATOM 773 N N . LYS A 1 98 ? -7.473 -18.125 -5.785 1 98.5 98 LYS A N 1
ATOM 774 C CA . LYS A 1 98 ? -8.891 -18.219 -6.113 1 98.5 98 LYS A CA 1
ATOM 775 C C . LYS A 1 98 ? -9.742 -17.469 -5.09 1 98.5 98 LYS A C 1
ATOM 777 O O . LYS A 1 98 ? -9.523 -17.594 -3.883 1 98.5 98 LYS A O 1
ATOM 782 N N . ASN A 1 99 ? -10.711 -16.656 -5.594 1 98.75 99 ASN A N 1
ATOM 783 C CA . ASN A 1 99 ? -11.688 -15.992 -4.73 1 98.75 99 ASN A CA 1
ATOM 784 C C . ASN A 1 99 ? -12.734 -16.984 -4.223 1 98.75 99 ASN A C 1
ATOM 786 O O . ASN A 1 99 ? -13.422 -17.641 -5.016 1 98.75 99 ASN A O 1
ATOM 790 N N . LEU A 1 100 ? -12.898 -17.078 -2.912 1 98.44 100 LEU A N 1
ATOM 791 C CA . LEU A 1 100 ? -13.844 -18.031 -2.334 1 98.44 100 LEU A CA 1
ATOM 792 C C . LEU A 1 100 ? -15.164 -17.344 -2.01 1 98.44 100 LEU A C 1
ATOM 794 O O . LEU A 1 100 ? -16.094 -17.969 -1.506 1 98.44 100 LEU A O 1
ATOM 798 N N . GLU A 1 101 ? -15.227 -16.062 -2.25 1 98.62 101 GLU A N 1
ATOM 799 C CA . GLU A 1 101 ? -16.438 -15.297 -1.938 1 98.62 101 GLU A CA 1
ATOM 800 C C . GLU A 1 101 ? -17.453 -15.398 -3.068 1 98.62 101 GLU A C 1
ATOM 802 O O . GLU A 1 101 ? -17.109 -15.781 -4.191 1 98.62 101 GLU A O 1
ATOM 807 N N . ASP A 1 102 ? -18.688 -15.016 -2.781 1 98.56 102 ASP A N 1
ATOM 808 C CA . ASP A 1 102 ? -19.766 -14.906 -3.766 1 98.56 102 ASP A CA 1
ATOM 809 C C . ASP A 1 102 ? -19.844 -13.492 -4.332 1 98.56 102 ASP A C 1
ATOM 811 O O . ASP A 1 102 ? -20.828 -13.141 -4.98 1 98.56 102 ASP A O 1
ATOM 815 N N . HIS A 1 103 ? -18.891 -12.586 -4.055 1 98.38 103 HIS A N 1
ATOM 816 C CA . HIS A 1 103 ? -18.734 -11.227 -4.551 1 98.38 103 HIS A CA 1
ATOM 817 C C . HIS A 1 103 ? -17.297 -10.945 -4.977 1 98.38 103 HIS A C 1
ATOM 819 O O . HIS A 1 103 ? -16.391 -11.688 -4.609 1 98.38 103 HIS A O 1
ATOM 825 N N . PRO A 1 104 ? -17.062 -9.945 -5.777 1 98.44 104 PRO A N 1
ATOM 826 C CA . PRO A 1 104 ? -15.695 -9.617 -6.184 1 98.44 104 PRO A CA 1
ATOM 827 C C . PRO A 1 104 ? -14.812 -9.195 -5.008 1 98.44 104 PRO A C 1
ATOM 829 O O . PRO A 1 104 ? -15.297 -8.57 -4.062 1 98.44 104 PRO A O 1
ATOM 832 N N . VAL A 1 105 ? -13.625 -9.602 -5.059 1 98.25 105 VAL A N 1
ATOM 833 C CA . VAL A 1 105 ? -12.625 -9.133 -4.102 1 98.25 105 VAL A CA 1
ATOM 834 C C . VAL A 1 105 ? -11.453 -8.492 -4.848 1 98.25 105 VAL A C 1
ATOM 836 O O . VAL A 1 105 ? -11.109 -8.922 -5.953 1 98.25 105 VAL A O 1
ATOM 839 N N . THR A 1 106 ? -10.883 -7.438 -4.281 1 98.5 106 THR A N 1
ATOM 840 C CA . THR A 1 106 ? -9.672 -6.785 -4.754 1 98.5 106 THR A CA 1
ATOM 841 C C . THR A 1 106 ? -8.664 -6.621 -3.619 1 98.5 106 THR A C 1
ATOM 843 O O . THR A 1 106 ? -9.023 -6.164 -2.529 1 98.5 106 THR A O 1
ATOM 846 N N . HIS A 1 107 ? -7.512 -7.109 -3.791 1 98.44 107 HIS A N 1
ATOM 847 C CA . HIS A 1 107 ? -6.398 -6.738 -2.922 1 98.44 107 HIS A CA 1
ATOM 848 C C . HIS A 1 107 ? -5.223 -6.195 -3.73 1 98.44 107 HIS A C 1
ATOM 850 O O . HIS A 1 107 ? -5.254 -6.215 -4.965 1 98.44 107 HIS A O 1
ATOM 856 N N . TYR A 1 108 ? -4.273 -5.586 -3.078 1 98.94 108 TYR A N 1
ATOM 857 C CA . TYR A 1 108 ? -3.189 -4.859 -3.727 1 98.94 108 TYR A CA 1
ATOM 858 C C . TYR A 1 108 ? -1.837 -5.461 -3.365 1 98.94 108 TYR A C 1
ATOM 860 O O . TYR A 1 108 ? -1.635 -5.918 -2.238 1 98.94 108 TYR A O 1
ATOM 868 N N . ILE A 1 109 ? -0.952 -5.48 -4.301 1 98.94 109 ILE A N 1
ATOM 869 C CA . ILE A 1 109 ? 0.432 -5.91 -4.133 1 98.94 109 ILE A CA 1
ATOM 870 C C . ILE A 1 109 ? 1.37 -4.73 -4.387 1 98.94 109 ILE A C 1
ATOM 872 O O . ILE A 1 109 ? 1.407 -4.188 -5.496 1 98.94 109 ILE A O 1
ATOM 876 N N . ILE A 1 110 ? 2.072 -4.305 -3.396 1 98.94 110 ILE A N 1
ATOM 877 C CA . ILE A 1 110 ? 3.031 -3.211 -3.51 1 98.94 110 ILE A CA 1
ATOM 878 C C . ILE A 1 110 ? 4.453 -3.77 -3.527 1 98.94 110 ILE A C 1
ATOM 880 O O . ILE A 1 110 ? 4.918 -4.328 -2.531 1 98.94 110 ILE A O 1
ATOM 884 N N . GLU A 1 111 ? 5.137 -3.631 -4.621 1 98.88 111 GLU A N 1
ATOM 885 C CA . GLU A 1 111 ? 6.496 -4.137 -4.812 1 98.88 111 GLU A CA 1
ATOM 886 C C . GLU A 1 111 ? 7.531 -3.047 -4.551 1 98.88 111 GLU A C 1
ATOM 888 O O . GLU A 1 111 ? 7.359 -1.903 -4.98 1 98.88 111 GLU A O 1
ATOM 893 N N . LEU A 1 112 ? 8.523 -3.379 -3.797 1 98.69 112 LEU A N 1
ATOM 894 C CA . LEU A 1 112 ? 9.688 -2.514 -3.645 1 98.69 112 LEU A CA 1
ATOM 895 C C . LEU A 1 112 ? 10.688 -2.752 -4.766 1 98.69 112 LEU A C 1
ATOM 897 O O . LEU A 1 112 ? 11.359 -3.787 -4.797 1 98.69 112 LEU A O 1
ATOM 901 N N . VAL A 1 113 ? 10.781 -1.727 -5.633 1 97.94 113 VAL A N 1
ATOM 902 C CA . VAL A 1 113 ? 11.57 -1.919 -6.844 1 97.94 113 VAL A CA 1
ATOM 903 C C . VAL A 1 113 ? 13.055 -1.732 -6.527 1 97.94 113 VAL A C 1
ATOM 905 O O . VAL A 1 113 ? 13.641 -0.697 -6.855 1 97.94 113 VAL A O 1
ATOM 908 N N . LYS A 1 114 ? 13.648 -2.668 -6.012 1 96.88 114 LYS A N 1
ATOM 909 C CA . LYS A 1 114 ? 15.07 -2.777 -5.699 1 96.88 114 LYS A CA 1
ATOM 910 C C . LYS A 1 114 ? 15.461 -4.23 -5.438 1 96.88 114 LYS A C 1
ATOM 912 O O . LYS A 1 114 ? 14.602 -5.105 -5.355 1 96.88 114 LYS A O 1
ATOM 917 N N . GLU A 1 115 ? 16.766 -4.445 -5.395 1 96.94 115 GLU A N 1
ATOM 918 C CA . GLU A 1 115 ? 17.234 -5.773 -5.016 1 96.94 115 GLU A CA 1
ATOM 919 C C . GLU A 1 115 ? 16.703 -6.176 -3.643 1 96.94 115 GLU A C 1
ATOM 921 O O . GLU A 1 115 ? 16.656 -5.355 -2.725 1 96.94 115 GLU A O 1
ATOM 926 N N . SER A 1 116 ? 16.375 -7.418 -3.459 1 98.31 116 SER A N 1
ATOM 927 C CA . SER A 1 116 ? 15.805 -7.906 -2.213 1 98.31 116 SER A CA 1
ATOM 928 C C . SER A 1 116 ? 16.719 -7.605 -1.026 1 98.31 116 SER A C 1
ATOM 930 O O . SER A 1 116 ? 17.938 -7.68 -1.144 1 98.31 116 SER A O 1
ATOM 932 N N . ALA A 1 117 ? 16.094 -7.375 0.064 1 97.81 117 ALA A N 1
ATOM 933 C CA . ALA A 1 117 ? 16.828 -7.059 1.284 1 97.81 117 ALA A CA 1
ATOM 934 C C . ALA A 1 117 ? 17.5 -8.297 1.854 1 97.81 117 ALA A C 1
ATOM 936 O O . ALA A 1 117 ? 18.406 -8.195 2.695 1 97.81 117 ALA A O 1
ATOM 937 N N . THR A 1 118 ? 17.094 -9.445 1.436 1 97.69 118 THR A N 1
ATOM 938 C CA . THR A 1 118 ? 17.625 -10.688 1.974 1 97.69 118 THR A CA 1
ATOM 939 C C . THR A 1 118 ? 18.266 -11.523 0.869 1 97.69 118 THR A C 1
ATOM 941 O O . THR A 1 118 ? 17.938 -11.359 -0.308 1 97.69 118 THR A O 1
ATOM 944 N N . GLU A 1 119 ? 19.219 -12.375 1.265 1 97.12 119 GLU A N 1
ATOM 945 C CA . GLU A 1 119 ? 19.859 -13.266 0.303 1 97.12 119 GLU A CA 1
ATOM 946 C C . GLU A 1 119 ? 18.906 -14.375 -0.138 1 97.12 119 GLU A C 1
ATOM 948 O O . GLU A 1 119 ? 18.781 -14.656 -1.332 1 97.12 119 GLU A O 1
ATOM 953 N N . GLU A 1 120 ? 18.297 -15.023 0.815 1 96.56 120 GLU A N 1
ATOM 954 C CA . GLU A 1 120 ? 17.266 -16.031 0.606 1 96.56 120 GLU A CA 1
ATOM 955 C C . GLU A 1 120 ? 15.883 -15.508 0.989 1 96.56 120 GLU A C 1
ATOM 957 O O . GLU A 1 120 ? 15.766 -14.57 1.775 1 96.56 120 GLU A O 1
ATOM 962 N N . PRO A 1 121 ? 14.898 -16.109 0.43 1 96.56 121 PRO A N 1
ATOM 963 C CA . PRO A 1 121 ? 13.57 -15.648 0.829 1 96.56 121 PRO A CA 1
ATOM 964 C C . PRO A 1 121 ? 13.367 -15.656 2.344 1 96.56 121 PRO A C 1
ATOM 966 O O . PRO A 1 121 ? 13.711 -16.641 3.012 1 96.56 121 PRO A O 1
ATOM 969 N N . GLY A 1 122 ? 12.852 -14.57 2.857 1 95.88 122 GLY A N 1
ATOM 970 C CA . GLY A 1 122 ? 12.609 -14.484 4.289 1 95.88 122 GLY A CA 1
ATOM 971 C C . GLY A 1 122 ? 11.312 -15.148 4.715 1 95.88 122 GLY A C 1
ATOM 972 O O . GLY A 1 122 ? 10.492 -15.531 3.871 1 95.88 122 GLY A O 1
ATOM 973 N N . THR A 1 123 ? 11.156 -15.281 6.043 1 96.19 123 THR A N 1
ATOM 974 C CA . THR A 1 123 ? 9.867 -15.695 6.582 1 96.19 123 THR A CA 1
ATOM 975 C C . THR A 1 123 ? 8.82 -14.602 6.379 1 96.19 123 THR A C 1
ATOM 977 O O . THR A 1 123 ? 9.039 -13.445 6.734 1 96.19 123 THR A O 1
ATOM 980 N N . PRO A 1 124 ? 7.707 -14.977 5.801 1 96.75 124 PRO A N 1
ATOM 981 C CA . PRO A 1 124 ? 6.656 -13.961 5.664 1 96.75 124 PRO A CA 1
ATOM 982 C C . PRO A 1 124 ? 6.191 -13.406 7.008 1 96.75 124 PRO A C 1
ATOM 984 O O . PRO A 1 124 ? 6.191 -14.125 8.008 1 96.75 124 PRO A O 1
ATOM 987 N N . GLN A 1 125 ? 5.82 -12.156 7.004 1 98.25 125 GLN A N 1
ATOM 988 C CA . GLN A 1 125 ? 5.32 -11.469 8.195 1 98.25 125 GLN A CA 1
ATOM 989 C C . GLN A 1 125 ? 3.926 -10.898 7.957 1 98.25 125 GLN A C 1
ATOM 991 O O . GLN A 1 125 ? 3.637 -10.383 6.875 1 98.25 125 GLN A O 1
ATOM 996 N N . SER A 1 126 ? 3.033 -11 8.938 1 98.25 126 SER A N 1
ATOM 997 C CA . SER A 1 126 ? 1.702 -10.414 8.82 1 98.25 126 SER A CA 1
ATOM 998 C C . SER A 1 126 ? 1.297 -9.695 10.109 1 98.25 126 SER A C 1
ATOM 1000 O O . SER A 1 126 ? 1.987 -9.797 11.125 1 98.25 126 SER A O 1
ATOM 1002 N N . ASN A 1 127 ? 0.206 -8.914 10.023 1 98.31 127 ASN A N 1
ATOM 1003 C CA . ASN A 1 127 ? -0.314 -8.227 11.203 1 98.31 127 ASN A CA 1
ATOM 1004 C C . ASN A 1 127 ? -1.341 -9.086 11.938 1 98.31 127 ASN A C 1
ATOM 1006 O O . ASN A 1 127 ? -1.979 -8.625 12.891 1 98.31 127 ASN A O 1
ATOM 1010 N N . GLY A 1 128 ? -1.646 -10.273 11.477 1 97.19 128 GLY A N 1
ATOM 1011 C CA . GLY A 1 128 ? -2.518 -11.211 12.164 1 97.19 128 GLY A CA 1
ATOM 1012 C C . GLY A 1 128 ? -3.992 -10.922 11.953 1 97.19 128 GLY A C 1
ATOM 1013 O O . GLY A 1 128 ? -4.848 -11.492 12.633 1 97.19 128 GLY A O 1
ATOM 1014 N N . ARG A 1 129 ? -4.309 -10.039 11.125 1 97.5 129 ARG A N 1
ATOM 1015 C CA . ARG A 1 129 ? -5.707 -9.742 10.82 1 97.5 129 ARG A CA 1
ATOM 1016 C C . ARG A 1 129 ? -6.309 -10.812 9.922 1 97.5 129 ARG A C 1
ATOM 1018 O O . ARG A 1 129 ? -6.445 -10.609 8.711 1 97.5 129 ARG A O 1
ATOM 1025 N N . GLY A 1 130 ? -6.742 -11.82 10.469 1 92.19 130 GLY A N 1
ATOM 1026 C CA . GLY A 1 130 ? -7.309 -12.969 9.766 1 92.19 130 GLY A CA 1
ATOM 1027 C C . GLY A 1 130 ? -6.484 -14.227 9.922 1 92.19 130 GLY A C 1
ATOM 1028 O O . GLY A 1 130 ? -5.523 -14.258 10.695 1 92.19 130 GLY A O 1
ATOM 1029 N N . LEU A 1 131 ? -6.891 -15.266 9.18 1 86.75 131 LEU A N 1
ATOM 1030 C CA . LEU A 1 131 ? -6.23 -16.562 9.219 1 86.75 131 LEU A CA 1
ATOM 1031 C C . LEU A 1 131 ? -5.531 -16.859 7.898 1 86.75 131 LEU A C 1
ATOM 1033 O O . LEU A 1 131 ? -6.027 -16.5 6.832 1 86.75 131 LEU A O 1
ATOM 1037 N N . SER A 1 132 ? -4.383 -17.281 8.031 1 83.12 132 SER A N 1
ATOM 1038 C CA . SER A 1 132 ? -3.654 -17.75 6.855 1 83.12 132 SER A CA 1
ATOM 1039 C C . SER A 1 132 ? -3.135 -19.172 7.051 1 83.12 132 SER A C 1
ATOM 1041 O O . SER A 1 132 ? -2.572 -19.5 8.102 1 83.12 132 SER A O 1
ATOM 1043 N N . GLY A 1 133 ? -3.361 -20 6.02 1 79.31 133 GLY A N 1
ATOM 1044 C CA . GLY A 1 133 ? -2.887 -21.375 6.062 1 79.31 133 GLY A CA 1
ATOM 1045 C C . GLY A 1 133 ? -1.393 -21.5 5.836 1 79.31 133 GLY A C 1
ATOM 1046 O O . GLY A 1 133 ? -0.821 -22.578 5.996 1 79.31 133 GLY A O 1
ATOM 1047 N N . ARG A 1 134 ? -0.758 -20.453 5.508 1 80.12 134 ARG A N 1
ATOM 1048 C CA . ARG A 1 134 ? 0.679 -20.469 5.254 1 80.12 134 ARG A CA 1
ATOM 1049 C C . ARG A 1 134 ? 1.461 -20.125 6.516 1 80.12 134 ARG A C 1
ATOM 1051 O O . ARG A 1 134 ? 1.039 -19.266 7.297 1 80.12 134 ARG A O 1
ATOM 1058 N N . GLN A 1 135 ? 2.574 -20.828 6.617 1 85.44 135 GLN A N 1
ATOM 1059 C CA . GLN A 1 135 ? 3.471 -20.469 7.719 1 85.44 135 GLN A CA 1
ATOM 1060 C C . GLN A 1 135 ? 3.965 -19.031 7.594 1 85.44 135 GLN A C 1
ATOM 1062 O O . GLN A 1 135 ? 4.445 -18.625 6.535 1 85.44 135 GLN A O 1
ATOM 1067 N N . HIS A 1 136 ? 3.775 -18.281 8.625 1 93.19 136 HIS A N 1
ATOM 1068 C CA . HIS A 1 136 ? 4.238 -16.906 8.68 1 93.19 136 HIS A CA 1
ATOM 1069 C C . HIS A 1 136 ? 4.375 -16.422 10.117 1 93.19 136 HIS A C 1
ATOM 1071 O O . HIS A 1 136 ? 3.951 -17.109 11.047 1 93.19 136 HIS A O 1
ATOM 1077 N N . GLN A 1 137 ? 5.066 -15.352 10.305 1 97.19 137 GLN A N 1
ATOM 1078 C CA . GLN A 1 137 ? 5.219 -14.711 11.602 1 97.19 137 GLN A CA 1
ATOM 1079 C C . GLN A 1 137 ? 4.242 -13.547 11.766 1 97.19 137 GLN A C 1
ATOM 1081 O O . GLN A 1 137 ? 4.191 -12.648 10.922 1 97.19 137 GLN A O 1
ATOM 1086 N N . ILE A 1 138 ? 3.438 -13.625 12.805 1 97.81 138 ILE A N 1
ATOM 1087 C CA . ILE A 1 138 ? 2.631 -12.469 13.172 1 97.81 138 ILE A CA 1
ATOM 1088 C C . ILE A 1 138 ? 3.471 -11.492 14 1 97.81 138 ILE A C 1
ATOM 1090 O O . ILE A 1 138 ? 4.051 -11.875 15.016 1 97.81 138 ILE A O 1
ATOM 1094 N N . ILE A 1 139 ? 3.504 -10.281 13.562 1 98.31 139 ILE A N 1
ATOM 1095 C CA . ILE A 1 139 ? 4.371 -9.336 14.258 1 98.31 139 ILE A CA 1
ATOM 1096 C C . ILE A 1 139 ? 3.539 -8.188 14.828 1 98.31 139 ILE A C 1
ATOM 1098 O O . ILE A 1 139 ? 2.486 -7.848 14.281 1 98.31 139 ILE A O 1
ATOM 1102 N N . ASP A 1 140 ? 3.959 -7.574 15.945 1 98.19 140 ASP A N 1
ATOM 1103 C CA . ASP A 1 140 ? 3.4 -6.344 16.5 1 98.19 140 ASP A CA 1
ATOM 1104 C C . ASP A 1 140 ? 4.07 -5.117 15.883 1 98.19 140 ASP A C 1
ATOM 1106 O O . ASP A 1 140 ? 5.262 -4.883 16.094 1 98.19 140 ASP A O 1
ATOM 1110 N N . PRO A 1 141 ? 3.312 -4.402 15.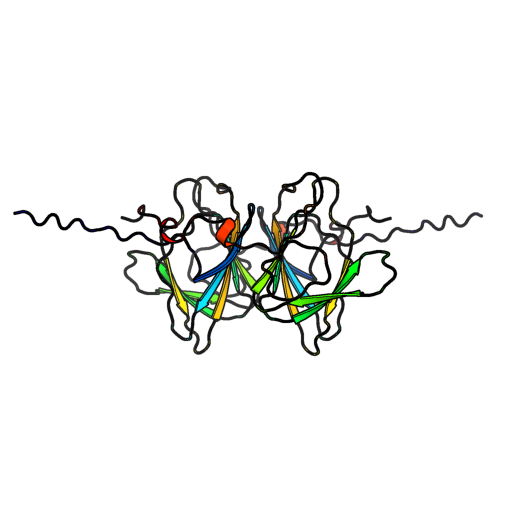086 1 98.19 141 PRO A N 1
ATOM 1111 C CA . PRO A 1 141 ? 3.947 -3.256 14.43 1 98.19 141 PRO A CA 1
ATOM 1112 C C . PRO A 1 141 ? 4.598 -2.295 15.422 1 98.19 141 PRO A C 1
ATOM 1114 O O . PRO A 1 141 ? 5.562 -1.609 15.078 1 98.19 141 PRO A O 1
ATOM 1117 N N . ASN A 1 142 ? 4.109 -2.221 16.672 1 97.81 142 ASN A N 1
ATOM 1118 C CA . ASN A 1 142 ? 4.656 -1.295 17.656 1 97.81 142 ASN A CA 1
ATOM 1119 C C . ASN A 1 142 ? 6.086 -1.666 18.047 1 97.81 142 ASN A C 1
ATOM 1121 O O . ASN A 1 142 ? 6.812 -0.848 18.609 1 97.81 142 ASN A O 1
ATOM 1125 N N . ASP A 1 143 ? 6.52 -2.859 17.766 1 98 143 ASP A N 1
ATOM 1126 C CA . ASP A 1 143 ? 7.883 -3.297 18.031 1 98 143 ASP A CA 1
ATOM 1127 C C . ASP A 1 143 ? 8.867 -2.678 17.047 1 98 143 ASP A C 1
ATOM 1129 O O . ASP A 1 143 ? 10.086 -2.738 17.25 1 98 143 ASP A O 1
ATOM 1133 N N . HIS A 1 144 ? 8.367 -2.027 15.992 1 97.81 144 HIS A N 1
ATOM 1134 C CA . HIS A 1 144 ? 9.234 -1.584 14.906 1 97.81 144 HIS A CA 1
ATOM 1135 C C . HIS A 1 144 ? 9.164 -0.072 14.727 1 97.81 144 HIS A C 1
ATOM 1137 O O . HIS A 1 144 ? 9.609 0.456 13.703 1 97.81 144 HIS A O 1
ATOM 1143 N N . VAL A 1 145 ? 8.531 0.541 15.625 1 97.88 145 VAL A N 1
ATOM 1144 C CA . VAL A 1 145 ? 8.477 1.999 15.625 1 97.88 145 VAL A CA 1
ATOM 1145 C C . VAL A 1 145 ? 8.82 2.525 17.016 1 97.88 145 VAL A C 1
ATOM 1147 O O . VAL A 1 145 ? 8.617 1.832 18.016 1 97.88 145 VAL A O 1
ATOM 1150 N N . PRO A 1 146 ? 9.344 3.764 17.156 1 97.25 146 PRO A N 1
ATOM 1151 C CA . PRO A 1 146 ? 9.516 4.344 18.484 1 97.25 146 PRO A CA 1
ATOM 1152 C C . PRO A 1 146 ? 8.195 4.547 19.219 1 97.25 146 PRO A C 1
ATOM 1154 O O . PRO A 1 146 ? 7.129 4.523 18.594 1 97.25 146 PRO A O 1
ATOM 1157 N N . PRO A 1 147 ? 8.258 4.738 20.531 1 97.25 147 PRO A N 1
ATOM 1158 C CA . PRO A 1 147 ? 7.035 5.059 21.266 1 97.25 147 PRO A CA 1
ATOM 1159 C C . PRO A 1 147 ? 6.336 6.309 20.734 1 97.25 147 PRO A C 1
ATOM 1161 O O . PRO A 1 147 ? 6.992 7.215 20.219 1 97.25 147 PRO A O 1
ATOM 1164 N N . LYS A 1 148 ? 5.023 6.234 20.844 1 95.5 148 LYS A N 1
ATOM 1165 C CA . LYS A 1 148 ? 4.191 7.277 20.25 1 95.5 148 LYS A CA 1
ATOM 1166 C C . LYS A 1 148 ? 4.664 8.664 20.672 1 95.5 148 LYS A C 1
ATOM 1168 O O . LYS A 1 148 ? 4.676 9.594 19.875 1 95.5 148 LYS A O 1
ATOM 1173 N N . GLU A 1 149 ? 5.066 8.953 21.922 1 94.5 149 GLU A N 1
ATOM 1174 C CA . GLU A 1 149 ? 5.457 10.25 22.469 1 94.5 149 GLU A CA 1
ATOM 1175 C C . GLU A 1 149 ? 6.727 10.766 21.797 1 94.5 149 GLU A C 1
ATOM 1177 O O . GLU A 1 149 ? 7.012 11.969 21.844 1 94.5 149 GLU A O 1
ATOM 1182 N N . GLU A 1 150 ? 7.465 9.828 21.141 1 96.12 150 GLU A N 1
ATOM 1183 C CA . GLU A 1 150 ? 8.711 10.203 20.484 1 96.12 150 GLU A CA 1
ATOM 1184 C C . GLU A 1 150 ? 8.508 10.438 18.984 1 96.12 150 GLU A C 1
ATOM 1186 O O . GLU A 1 150 ? 9.422 10.891 18.297 1 96.12 150 GLU A O 1
ATOM 1191 N N . ARG A 1 151 ? 7.391 10.156 18.469 1 96.31 151 ARG A N 1
ATOM 1192 C CA . ARG A 1 151 ? 7.113 10.312 17.031 1 96.31 151 ARG A CA 1
ATOM 1193 C C . ARG A 1 151 ? 6.5 11.672 16.734 1 96.31 151 ARG A C 1
ATOM 1195 O O . ARG A 1 151 ? 5.348 11.758 16.312 1 96.31 151 ARG A O 1
ATOM 1202 N N . VAL A 1 152 ? 7.352 12.695 16.953 1 94.75 152 VAL A N 1
ATOM 1203 C CA . VAL A 1 152 ? 6.973 14.094 16.734 1 94.75 152 VAL A CA 1
ATOM 1204 C C . VAL A 1 152 ? 8.141 14.859 16.125 1 94.75 152 VAL A C 1
ATOM 1206 O O . VAL A 1 152 ? 9.289 14.414 16.188 1 94.75 152 VAL A O 1
ATOM 1209 N N . THR A 1 153 ? 7.824 15.938 15.414 1 89.56 153 THR A N 1
ATOM 1210 C CA . THR A 1 153 ? 8.836 16.859 14.914 1 89.56 153 THR A CA 1
ATOM 1211 C C . THR A 1 153 ? 8.531 18.281 15.359 1 89.56 153 THR A C 1
ATOM 1213 O O . THR A 1 153 ? 7.375 18.641 15.617 1 89.56 153 THR A O 1
ATOM 1216 N N . HIS A 1 154 ? 9.633 19.156 15.516 1 79.19 154 HIS A N 1
ATOM 1217 C CA . HIS A 1 154 ? 9.539 20.547 15.945 1 79.19 154 HIS A CA 1
ATOM 1218 C C . HIS A 1 154 ? 10 21.5 14.844 1 79.19 154 HIS A C 1
ATOM 1220 O O . HIS A 1 154 ? 10.141 22.703 15.078 1 79.19 154 HIS A O 1
ATOM 1226 N N . ALA A 1 155 ? 10.281 21 13.695 1 64.44 155 ALA A N 1
ATOM 1227 C CA . ALA A 1 155 ? 10.914 21.75 12.617 1 64.44 155 ALA A CA 1
ATOM 1228 C C . ALA A 1 155 ? 9.961 22.797 12.039 1 64.44 155 ALA A C 1
ATOM 1230 O O . ALA A 1 155 ? 10.375 23.672 11.266 1 64.44 155 ALA A O 1
ATOM 1231 N N . TRP A 1 156 ? 8.695 22.844 12.406 1 66.38 156 TRP A N 1
ATOM 1232 C CA . TRP A 1 156 ? 7.824 23.766 11.688 1 66.38 156 TRP A CA 1
ATOM 1233 C C . TRP A 1 156 ? 7.402 24.938 12.578 1 66.38 156 TRP A C 1
ATOM 1235 O O . TRP A 1 156 ? 6.871 24.719 13.672 1 66.38 156 TRP A O 1
ATOM 1245 N N . SER A 1 157 ? 8.484 25.578 13.078 1 54.03 157 SER A N 1
ATOM 1246 C CA . SER A 1 157 ? 8.227 26.781 13.852 1 54.03 157 SER A CA 1
ATOM 1247 C C . SER A 1 157 ? 7.91 27.969 12.945 1 54.03 157 SER A C 1
ATOM 1249 O O . SER A 1 157 ? 8.438 28.062 11.836 1 54.03 157 SER A O 1
ATOM 1251 N N . MET B 1 1 ? 8.43 41.938 34.656 1 33.59 1 MET B N 1
ATOM 1252 C CA . MET B 1 1 ? 8.367 40.469 34.562 1 33.59 1 MET B CA 1
ATOM 1253 C C . MET B 1 1 ? 7.934 40.031 33.188 1 33.59 1 MET B C 1
ATOM 1255 O O . MET B 1 1 ? 6.789 40.25 32.781 1 33.59 1 MET B O 1
ATOM 1259 N N . THR B 1 2 ? 8.773 40.125 32.188 1 36.41 2 THR B N 1
ATOM 1260 C CA . THR B 1 2 ? 8.508 39.781 30.781 1 36.41 2 THR B CA 1
ATOM 1261 C C . THR B 1 2 ? 8.016 38.344 30.672 1 36.41 2 THR B C 1
ATOM 1263 O O . THR B 1 2 ? 8.602 37.438 31.25 1 36.41 2 THR B O 1
ATOM 1266 N N . SER B 1 3 ? 6.656 38.156 30.719 1 37.5 3 SER B N 1
ATOM 1267 C CA . SER B 1 3 ? 6.062 36.844 30.469 1 37.5 3 SER B CA 1
ATOM 1268 C C . SER B 1 3 ? 6.723 36.156 29.266 1 37.5 3 SER B C 1
ATOM 1270 O O . SER B 1 3 ? 6.703 36.688 28.156 1 37.5 3 SER B O 1
ATOM 1272 N N . GLU B 1 4 ? 7.91 35.562 29.422 1 36.16 4 GLU B N 1
ATOM 1273 C CA . GLU B 1 4 ? 8.414 34.656 28.406 1 36.16 4 GLU B CA 1
ATOM 1274 C C . GLU B 1 4 ? 7.301 33.781 27.859 1 36.16 4 GLU B C 1
ATOM 1276 O O . GLU B 1 4 ? 6.801 32.875 28.562 1 36.16 4 GLU B O 1
ATOM 1281 N N . THR B 1 5 ? 6.281 34.312 27.172 1 38.34 5 THR B N 1
ATOM 1282 C CA . THR B 1 5 ? 5.402 33.406 26.422 1 38.34 5 THR B CA 1
ATOM 1283 C C . THR B 1 5 ? 6.203 32.312 25.719 1 38.34 5 THR B C 1
ATOM 1285 O O . THR B 1 5 ? 6.934 32.594 24.766 1 38.34 5 THR B O 1
ATOM 1288 N N . THR B 1 6 ? 7.008 31.531 26.406 1 41.03 6 THR B N 1
ATOM 1289 C CA . THR B 1 6 ? 7.547 30.344 25.766 1 41.03 6 THR B CA 1
ATOM 1290 C C . THR B 1 6 ? 6.566 29.797 24.734 1 41.03 6 THR B C 1
ATOM 1292 O O . THR B 1 6 ? 5.461 29.375 25.094 1 41.03 6 THR B O 1
ATOM 1295 N N . SER B 1 7 ? 6.273 30.438 23.734 1 42.78 7 SER B N 1
ATOM 1296 C CA . SER B 1 7 ? 5.516 29.859 22.625 1 42.78 7 SER B CA 1
ATOM 1297 C C . SER B 1 7 ? 5.762 28.359 22.5 1 42.78 7 SER B C 1
ATOM 1299 O O . SER B 1 7 ? 6.879 27.938 22.203 1 42.78 7 SER B O 1
ATOM 1301 N N . ALA B 1 8 ? 5.488 27.5 23.391 1 46.47 8 ALA B N 1
ATOM 1302 C CA . ALA B 1 8 ? 5.555 26.047 23.328 1 46.47 8 ALA B CA 1
ATOM 1303 C C . ALA B 1 8 ? 5.277 25.531 21.922 1 46.47 8 ALA B C 1
ATOM 1305 O O . ALA B 1 8 ? 4.137 25.578 21.453 1 46.47 8 ALA B O 1
ATOM 1306 N N . THR B 1 9 ? 6.082 25.766 20.938 1 56.28 9 THR B N 1
ATOM 1307 C CA . THR B 1 9 ? 5.914 25.188 19.594 1 56.28 9 THR B CA 1
ATOM 1308 C C . THR B 1 9 ? 5.457 23.734 19.688 1 56.28 9 THR B C 1
ATOM 1310 O O . THR B 1 9 ? 6.16 22.891 20.25 1 56.28 9 THR B O 1
ATOM 1313 N N . SER B 1 10 ? 4.141 23.453 19.781 1 73.25 10 SER B N 1
ATOM 1314 C CA . SER B 1 10 ? 3.521 22.141 19.969 1 73.25 10 SER B CA 1
ATOM 1315 C C . SER B 1 10 ? 4.086 21.125 18.969 1 73.25 10 SER B C 1
ATOM 1317 O O . SER B 1 10 ? 4.258 21.438 17.797 1 73.25 10 SER B O 1
ATOM 1319 N N . ALA B 1 11 ? 4.648 20.094 19.484 1 90 11 ALA B N 1
ATOM 1320 C CA . ALA B 1 11 ? 5.18 18.969 18.734 1 90 11 ALA B CA 1
ATOM 1321 C C . ALA B 1 11 ? 4.152 18.438 17.734 1 90 11 ALA B C 1
ATOM 1323 O O . ALA B 1 11 ? 2.957 18.375 18.031 1 90 11 ALA B O 1
ATOM 1324 N N . ILE B 1 12 ? 4.516 18.375 16.484 1 94.81 12 ILE B N 1
ATOM 1325 C CA . ILE B 1 12 ? 3.658 17.859 15.414 1 94.81 12 ILE B CA 1
ATOM 1326 C C . ILE B 1 12 ? 3.924 16.375 15.203 1 94.81 12 ILE B C 1
ATOM 1328 O O . ILE B 1 12 ? 5.078 15.953 15.109 1 94.81 12 ILE B O 1
ATOM 1332 N N . SER B 1 13 ? 2.9 15.617 15.133 1 96.88 13 SER B N 1
ATOM 1333 C CA . SER B 1 13 ? 3.02 14.18 14.961 1 96.88 13 SER B CA 1
ATOM 1334 C C . SER B 1 13 ? 3.75 13.836 13.664 1 96.88 13 SER B C 1
ATOM 1336 O O . SER B 1 13 ? 3.541 14.484 12.633 1 96.88 13 SER B O 1
ATOM 1338 N N . THR B 1 14 ? 4.531 12.711 13.695 1 97.19 14 THR B N 1
ATOM 1339 C CA . THR B 1 14 ? 5.125 12.172 12.469 1 97.19 14 THR B CA 1
ATOM 1340 C C . THR B 1 14 ? 4.367 10.938 12 1 97.19 14 THR B C 1
ATOM 1342 O O . THR B 1 14 ? 4.77 10.281 11.039 1 97.19 14 THR B O 1
ATOM 1345 N N . ASP B 1 15 ? 3.242 10.586 12.742 1 98.19 15 ASP B N 1
ATOM 1346 C CA . ASP B 1 15 ? 2.334 9.539 12.289 1 98.19 15 ASP B CA 1
ATOM 1347 C C . ASP B 1 15 ? 1.417 10.047 11.18 1 98.19 15 ASP B C 1
ATOM 1349 O O . ASP B 1 15 ? 0.588 10.93 11.406 1 98.19 15 ASP B O 1
ATOM 1353 N N . PRO B 1 16 ? 1.514 9.453 10.008 1 98.25 16 PRO B N 1
ATOM 1354 C CA . PRO B 1 16 ? 0.735 10.031 8.906 1 98.25 16 PRO B CA 1
ATOM 1355 C C . PRO B 1 16 ? -0.712 9.547 8.891 1 98.25 16 PRO B C 1
ATOM 1357 O O . PRO B 1 16 ? -1.521 10.031 8.094 1 98.25 16 PRO B O 1
ATOM 1360 N N . GLY B 1 17 ? -1.077 8.578 9.688 1 98.62 17 GLY B N 1
ATOM 1361 C CA . GLY B 1 17 ? -2.422 8.055 9.867 1 98.62 17 GLY B CA 1
ATOM 1362 C C . GLY B 1 17 ? -2.791 7.855 11.32 1 98.62 17 GLY B C 1
ATOM 1363 O O . GLY B 1 17 ? -1.948 8 12.211 1 98.62 17 GLY B O 1
ATOM 1364 N N . ASP B 1 18 ? -4.031 7.52 11.617 1 98.5 18 ASP B N 1
ATOM 1365 C CA . ASP B 1 18 ? -4.5 7.395 12.992 1 98.5 18 ASP B CA 1
ATOM 1366 C C . ASP B 1 18 ? -4.355 5.957 13.492 1 98.5 18 ASP B C 1
ATOM 1368 O O . ASP B 1 18 ? -4.512 5.691 14.688 1 98.5 18 ASP B O 1
ATOM 1372 N N . GLU B 1 19 ? -4.016 5.031 12.617 1 98.62 19 GLU B N 1
ATOM 1373 C CA . GLU B 1 19 ? -3.848 3.635 13.008 1 98.62 19 GLU B CA 1
ATOM 1374 C C . GLU B 1 19 ? -2.629 3.014 12.336 1 98.62 19 GLU B C 1
ATOM 1376 O O . GLU B 1 19 ? -2.537 2.996 11.102 1 98.62 19 GLU B O 1
ATOM 1381 N N . LEU B 1 20 ? -1.676 2.488 13.125 1 98.81 20 LEU B N 1
ATOM 1382 C CA . LEU B 1 20 ? -0.547 1.719 12.617 1 98.81 20 LEU B CA 1
ATOM 1383 C C . LEU B 1 20 ? -0.945 0.268 12.367 1 98.81 20 LEU B C 1
ATOM 1385 O O . LEU B 1 20 ? -1.109 -0.506 13.312 1 98.81 20 LEU B O 1
ATOM 1389 N N . ILE B 1 21 ? -1.026 -0.122 11.102 1 98.31 21 ILE B N 1
ATOM 1390 C CA . ILE B 1 21 ? -1.588 -1.401 10.68 1 98.31 21 ILE B CA 1
ATOM 1391 C C . ILE B 1 21 ? -0.487 -2.459 10.633 1 98.31 21 ILE B C 1
ATOM 1393 O O . ILE B 1 21 ? -0.741 -3.641 10.867 1 98.31 21 ILE B O 1
ATOM 1397 N N . PHE B 1 22 ? 0.665 -2.096 10.227 1 98.88 22 PHE B N 1
ATOM 1398 C CA . PHE B 1 22 ? 1.806 -2.984 10.031 1 98.88 22 PHE B CA 1
ATOM 1399 C C . PHE B 1 22 ? 3.111 -2.199 10.055 1 98.88 22 PHE B C 1
ATOM 1401 O O . PHE B 1 22 ? 3.168 -1.066 9.57 1 98.88 22 PHE B O 1
ATOM 1408 N N . ALA B 1 23 ? 4.141 -2.779 10.562 1 98.88 23 ALA B N 1
ATOM 1409 C CA . ALA B 1 23 ? 5.48 -2.201 10.5 1 98.88 23 ALA B CA 1
ATOM 1410 C C . ALA B 1 23 ? 6.551 -3.279 10.664 1 98.88 23 ALA B C 1
ATOM 1412 O O . ALA B 1 23 ? 6.43 -4.16 11.516 1 98.88 23 ALA B O 1
ATOM 1413 N N . ASN B 1 24 ? 7.523 -3.268 9.867 1 98.69 24 ASN B N 1
ATOM 1414 C CA . ASN B 1 24 ? 8.758 -4.031 10.047 1 98.69 24 ASN B CA 1
ATOM 1415 C C . ASN B 1 24 ? 9.984 -3.209 9.672 1 98.69 24 ASN B C 1
ATOM 1417 O O . ASN B 1 24 ? 9.938 -1.977 9.672 1 98.69 24 ASN B O 1
ATOM 1421 N N . GLU B 1 25 ? 11.109 -3.848 9.383 1 97.56 25 GLU B N 1
ATOM 1422 C CA . GLU B 1 25 ? 12.359 -3.135 9.141 1 97.56 25 GLU B CA 1
ATOM 1423 C C . GLU B 1 25 ? 12.32 -2.418 7.789 1 97.56 25 GLU B C 1
ATOM 1425 O O . GLU B 1 25 ? 13.148 -1.537 7.531 1 97.56 25 GLU B O 1
ATOM 1430 N N . TYR B 1 26 ? 11.359 -2.711 6.965 1 98.5 26 TYR B N 1
ATOM 1431 C CA . TYR B 1 26 ? 11.414 -2.25 5.582 1 98.5 26 TYR B CA 1
ATOM 1432 C C . TYR B 1 26 ? 10.305 -1.243 5.297 1 98.5 26 TYR B C 1
ATOM 1434 O O . TYR B 1 26 ? 10.516 -0.263 4.578 1 98.5 26 TYR B O 1
ATOM 1442 N N . ILE B 1 27 ? 9.117 -1.49 5.852 1 98.88 27 ILE B N 1
ATOM 1443 C CA . ILE B 1 27 ? 7.973 -0.639 5.531 1 98.88 27 ILE B CA 1
ATOM 1444 C C . ILE B 1 27 ? 7.125 -0.422 6.781 1 98.88 27 ILE B C 1
ATOM 1446 O O . ILE B 1 27 ? 7.254 -1.161 7.762 1 98.88 27 ILE B O 1
ATOM 1450 N N . ARG B 1 28 ? 6.305 0.604 6.746 1 98.88 28 ARG B N 1
ATOM 1451 C CA . ARG B 1 28 ? 5.191 0.862 7.66 1 98.88 28 ARG B CA 1
ATOM 1452 C C . ARG B 1 28 ? 3.896 1.097 6.891 1 98.88 28 ARG B C 1
ATOM 1454 O O . ARG B 1 28 ? 3.9 1.744 5.84 1 98.88 28 ARG B O 1
ATOM 1461 N N . VAL B 1 29 ? 2.832 0.567 7.41 1 98.94 29 VAL B N 1
ATOM 1462 C CA . VAL B 1 29 ? 1.508 0.768 6.832 1 98.94 29 VAL B CA 1
ATOM 1463 C C . VAL B 1 29 ? 0.597 1.448 7.852 1 98.94 29 VAL B C 1
ATOM 1465 O O . VAL B 1 29 ? 0.375 0.921 8.945 1 98.94 29 VAL B O 1
ATOM 1468 N N . TRP B 1 30 ? 0.09 2.613 7.465 1 98.94 30 TRP B N 1
ATOM 1469 C CA . TRP B 1 30 ? -0.87 3.357 8.273 1 98.94 30 TRP B CA 1
ATOM 1470 C C . TRP B 1 30 ? -2.236 3.396 7.602 1 98.94 30 TRP B C 1
ATOM 1472 O O . TRP B 1 30 ? -2.33 3.559 6.383 1 98.94 30 TRP B O 1
ATOM 1482 N N . ALA B 1 31 ? -3.262 3.223 8.375 1 98.88 31 ALA B N 1
ATOM 1483 C CA . ALA B 1 31 ? -4.605 3.588 7.926 1 98.88 31 ALA B CA 1
ATOM 1484 C C . ALA B 1 31 ? -4.98 4.988 8.406 1 98.88 31 ALA B C 1
ATOM 1486 O O . ALA B 1 31 ? -4.637 5.383 9.523 1 98.88 31 ALA B O 1
ATOM 1487 N N . MET B 1 32 ? -5.555 5.738 7.586 1 98.81 32 MET B N 1
ATOM 1488 C CA . MET B 1 32 ? -6.273 6.949 7.965 1 98.81 32 MET B CA 1
ATOM 1489 C C . MET B 1 32 ? -7.781 6.746 7.859 1 98.81 32 MET B C 1
ATOM 1491 O O . MET B 1 32 ? -8.328 6.688 6.758 1 98.81 32 MET B O 1
ATOM 1495 N N . ASN B 1 33 ? -8.344 6.602 8.969 1 98.69 33 ASN B N 1
ATOM 1496 C CA . ASN B 1 33 ? -9.789 6.422 9.086 1 98.69 33 ASN B CA 1
ATOM 1497 C C . ASN B 1 33 ? -10.484 7.727 9.469 1 98.69 33 ASN B C 1
ATOM 1499 O O . ASN B 1 33 ? -10.258 8.266 10.547 1 98.69 33 ASN B O 1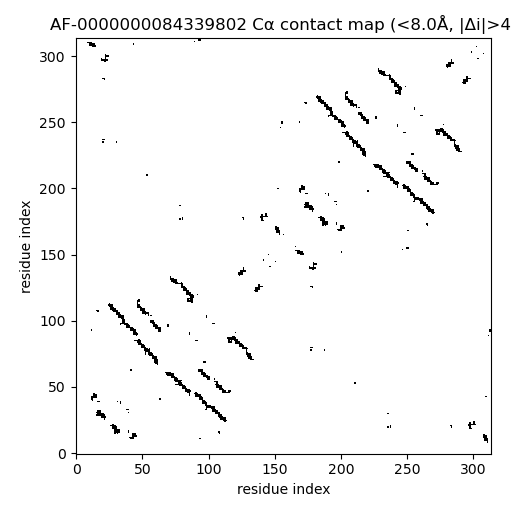
ATOM 1503 N N . LEU B 1 34 ? -11.344 8.195 8.57 1 98.75 34 LEU B N 1
ATOM 1504 C CA . LEU B 1 34 ? -12.047 9.438 8.852 1 98.75 34 LEU B CA 1
ATOM 1505 C C . LEU B 1 34 ? -13.562 9.234 8.773 1 98.75 34 LEU B C 1
ATOM 1507 O O . LEU B 1 34 ? -14.078 8.75 7.762 1 98.75 34 LEU B O 1
ATOM 1511 N N . GLY B 1 35 ? -14.266 9.531 9.859 1 98.62 35 GLY B N 1
ATOM 1512 C CA . GLY B 1 35 ? -15.719 9.562 9.797 1 98.62 35 GLY B CA 1
ATOM 1513 C C . GLY B 1 35 ? -16.25 10.664 8.898 1 98.62 35 GLY B C 1
ATOM 1514 O O . GLY B 1 35 ? -15.492 11.516 8.438 1 98.62 35 GLY B O 1
ATOM 1515 N N . PRO B 1 36 ? -17.594 10.617 8.711 1 98.69 36 PRO B N 1
ATOM 1516 C CA . PRO B 1 36 ? -18.203 11.672 7.895 1 98.69 36 PRO B CA 1
ATOM 1517 C C . PRO B 1 36 ? -17.875 13.078 8.422 1 98.69 36 PRO B C 1
ATOM 1519 O O . PRO B 1 36 ? -18.172 13.383 9.578 1 98.69 36 PRO B O 1
ATOM 1522 N N . GLY B 1 37 ? -17.156 13.875 7.598 1 98.44 37 GLY B N 1
ATOM 1523 C CA . GLY B 1 37 ? -16.875 15.258 7.949 1 98.44 37 GLY B CA 1
ATOM 1524 C C . GLY B 1 37 ? -15.711 15.406 8.914 1 98.44 37 GLY B C 1
ATOM 1525 O O . GLY B 1 37 ? -15.32 16.516 9.242 1 98.44 37 GLY B O 1
ATOM 1526 N N . GLU B 1 38 ? -15.125 14.328 9.297 1 98.56 38 GLU B N 1
ATOM 1527 C CA . GLU B 1 38 ? -14.078 14.359 10.305 1 98.56 38 GLU B CA 1
ATOM 1528 C C . GLU B 1 38 ? -12.734 14.75 9.695 1 98.56 38 GLU B C 1
ATOM 1530 O O . GLU B 1 38 ? -12.461 14.445 8.531 1 98.56 38 GLU B O 1
ATOM 1535 N N . SER B 1 39 ? -11.898 15.422 10.492 1 98.25 39 SER B N 1
ATOM 1536 C CA . SER B 1 39 ? -10.531 15.758 10.102 1 98.25 39 SER B CA 1
ATOM 1537 C C . SER B 1 39 ? -9.523 15.008 10.961 1 98.25 39 SER B C 1
ATOM 1539 O O . SER B 1 39 ? -9.805 14.664 12.109 1 98.25 39 SER B O 1
ATOM 1541 N N . ILE B 1 40 ? -8.344 14.805 10.344 1 97.88 40 ILE B N 1
ATOM 1542 C CA . ILE B 1 40 ? -7.242 14.219 11.102 1 97.88 40 ILE B CA 1
ATOM 1543 C C . ILE B 1 40 ? -6.348 15.32 11.656 1 97.88 40 ILE B C 1
ATOM 1545 O O . ILE B 1 40 ? -6.391 16.453 11.18 1 97.88 40 ILE B O 1
ATOM 1549 N N . PHE B 1 41 ? -5.539 15.078 12.617 1 95.62 41 PHE B N 1
ATOM 1550 C CA . PHE B 1 41 ? -4.555 15.977 13.203 1 95.62 41 PHE B CA 1
ATOM 1551 C C . PHE B 1 41 ? -3.48 16.344 12.18 1 95.62 41 PHE B C 1
ATOM 1553 O O . PHE B 1 41 ? -3.33 15.672 11.164 1 95.62 41 PHE B O 1
ATOM 1560 N N . TYR B 1 42 ? -2.779 17.453 12.5 1 96.25 42 TYR B N 1
ATOM 1561 C CA . TYR B 1 42 ? -1.604 17.812 11.711 1 96.25 42 TYR B CA 1
ATOM 1562 C C . TYR B 1 42 ? -0.531 16.734 11.828 1 96.25 42 TYR B C 1
ATOM 1564 O O . TYR B 1 42 ? -0.275 16.219 12.922 1 96.25 42 TYR B O 1
ATOM 1572 N N . HIS B 1 43 ? 0.129 16.422 10.711 1 97.19 43 HIS B N 1
ATOM 1573 C CA . HIS B 1 43 ? 1.229 15.469 10.695 1 97.19 43 HIS B CA 1
ATOM 1574 C C . HIS B 1 43 ? 2.236 15.805 9.602 1 97.19 43 HIS B C 1
ATOM 1576 O O . HIS B 1 43 ? 1.914 16.531 8.656 1 97.19 43 HIS B O 1
ATOM 1582 N N . SER B 1 44 ? 3.408 15.336 9.852 1 96.88 44 SER B N 1
ATOM 1583 C CA . SER B 1 44 ? 4.492 15.5 8.883 1 96.88 44 SER B CA 1
ATOM 1584 C C . SER B 1 44 ? 5.035 14.156 8.422 1 96.88 44 SER B C 1
ATOM 1586 O O . SER B 1 44 ? 5.395 13.305 9.242 1 96.88 44 SER B O 1
ATOM 1588 N N . HIS B 1 45 ? 5.074 13.953 7.117 1 97.62 45 HIS B N 1
ATOM 1589 C CA . HIS B 1 45 ? 5.676 12.75 6.551 1 97.62 45 HIS B CA 1
ATOM 1590 C C . HIS B 1 45 ? 7.195 12.789 6.656 1 97.62 45 HIS B C 1
ATOM 1592 O O . HIS B 1 45 ? 7.828 13.758 6.219 1 97.62 45 HIS B O 1
ATOM 1598 N N . GLN B 1 46 ? 7.785 11.68 7.152 1 96.88 46 GLN B N 1
ATOM 1599 C CA . GLN B 1 46 ? 9.227 11.633 7.348 1 96.88 46 GLN B CA 1
ATOM 1600 C C . GLN B 1 46 ? 9.883 10.648 6.387 1 96.88 46 GLN B C 1
ATOM 1602 O O . GLN B 1 46 ? 11.109 10.625 6.258 1 96.88 46 GLN B O 1
ATOM 1607 N N . TYR B 1 47 ? 9.094 9.836 5.719 1 98.19 47 TYR B N 1
ATOM 1608 C CA . TYR B 1 47 ? 9.594 8.805 4.809 1 98.19 47 TYR B CA 1
ATOM 1609 C C . TYR B 1 47 ? 8.961 8.953 3.43 1 98.19 47 TYR B C 1
ATOM 1611 O O . TYR B 1 47 ? 7.82 9.398 3.305 1 98.19 47 TYR B O 1
ATOM 1619 N N . ASP B 1 48 ? 9.727 8.586 2.369 1 98.69 48 ASP B N 1
ATOM 1620 C CA . ASP B 1 48 ? 9.07 8.383 1.082 1 98.69 48 ASP B CA 1
ATOM 1621 C C . ASP B 1 48 ? 7.863 7.457 1.221 1 98.69 48 ASP B C 1
ATOM 1623 O O . ASP B 1 48 ? 7.914 6.465 1.953 1 98.69 48 ASP B O 1
ATOM 1627 N N . HIS B 1 49 ? 6.781 7.852 0.496 1 98.81 49 HIS B N 1
ATOM 1628 C CA . HIS B 1 49 ? 5.574 7.102 0.822 1 98.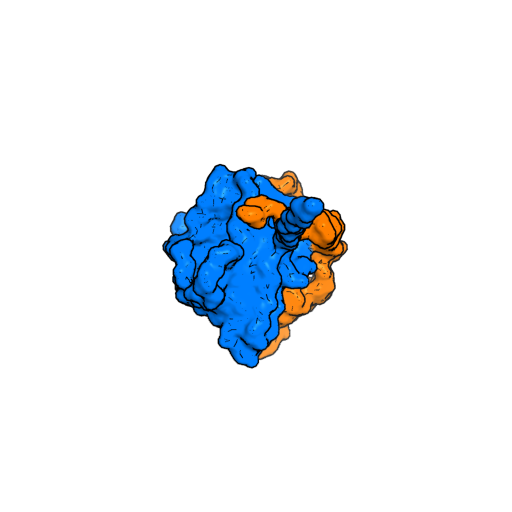81 49 HIS B CA 1
ATOM 1629 C C . HIS B 1 49 ? 4.613 7.062 -0.36 1 98.81 49 HIS B C 1
ATOM 1631 O O . HIS B 1 49 ? 4.652 7.938 -1.228 1 98.81 49 HIS B O 1
ATOM 1637 N N . LEU B 1 50 ? 3.801 6.031 -0.332 1 98.88 50 LEU B N 1
ATOM 1638 C CA . LEU B 1 50 ? 2.641 5.84 -1.194 1 98.88 50 LEU B CA 1
ATOM 1639 C C . LEU B 1 50 ? 1.347 6.098 -0.428 1 98.88 50 LEU B C 1
ATOM 1641 O O . LEU B 1 50 ? 1.184 5.625 0.699 1 98.88 50 LEU B O 1
ATOM 1645 N N . ILE B 1 51 ? 0.476 6.891 -0.976 1 98.69 51 ILE B N 1
ATOM 1646 C CA . ILE B 1 51 ? -0.913 6.988 -0.538 1 98.69 51 ILE B CA 1
ATOM 1647 C C . ILE B 1 51 ? -1.809 6.191 -1.485 1 98.69 51 ILE B C 1
ATOM 1649 O O . ILE B 1 51 ? -1.744 6.371 -2.705 1 98.69 51 ILE B O 1
ATOM 1653 N N . LEU B 1 52 ? -2.572 5.301 -0.949 1 98.88 52 LEU B N 1
ATOM 1654 C CA . LEU B 1 52 ? -3.449 4.445 -1.737 1 98.88 52 LEU B CA 1
ATOM 1655 C C . LEU B 1 52 ? -4.898 4.574 -1.273 1 98.88 52 LEU B C 1
ATOM 1657 O O . LEU B 1 52 ? -5.191 4.402 -0.088 1 98.88 52 LEU B O 1
ATOM 1661 N N . TRP B 1 53 ? -5.82 4.887 -2.178 1 98.62 53 TRP B N 1
ATOM 1662 C CA . TRP B 1 53 ? -7.258 4.898 -1.937 1 98.62 53 TRP B CA 1
ATOM 1663 C C . TRP B 1 53 ? -7.926 3.686 -2.572 1 98.62 53 TRP B C 1
ATOM 1665 O O . TRP B 1 53 ? -8.266 3.707 -3.758 1 98.62 53 TRP B O 1
ATOM 1675 N N . PRO B 1 54 ? -8.148 2.619 -1.732 1 98.31 54 PRO B N 1
ATOM 1676 C CA . PRO B 1 54 ? -8.789 1.435 -2.307 1 98.31 54 PRO B CA 1
ATOM 1677 C C . PRO B 1 54 ? -10.234 1.69 -2.719 1 98.31 54 PRO B C 1
ATOM 1679 O O . PRO B 1 54 ? -10.766 0.994 -3.59 1 98.31 54 PRO B O 1
ATOM 1682 N N . THR B 1 55 ? -10.93 2.582 -2.064 1 97.25 55 THR B N 1
ATOM 1683 C CA . THR B 1 55 ? -12.289 3.002 -2.363 1 97.25 55 THR B CA 1
ATOM 1684 C C . THR B 1 55 ? -12.336 4.488 -2.695 1 97.25 55 THR B C 1
ATOM 1686 O O . THR B 1 55 ? -11.5 5.262 -2.229 1 97.25 55 THR B O 1
ATOM 1689 N N . PRO B 1 56 ? -13.344 4.848 -3.578 1 97.88 56 PRO B N 1
ATOM 1690 C CA . PRO B 1 56 ? -13.43 6.266 -3.924 1 97.88 56 PRO B CA 1
ATOM 1691 C C . PRO B 1 56 ? -13.773 7.145 -2.723 1 97.88 56 PRO B C 1
ATOM 1693 O O . PRO B 1 56 ? -14.367 6.668 -1.751 1 97.88 56 PRO B O 1
ATOM 1696 N N . GLY B 1 57 ? -13.367 8.422 -2.846 1 98.25 57 GLY B N 1
ATOM 1697 C CA . GLY B 1 57 ? -13.719 9.391 -1.819 1 98.25 57 GLY B CA 1
ATOM 1698 C C . GLY B 1 57 ? -13.203 10.781 -2.119 1 98.25 57 GLY B C 1
ATOM 1699 O O . GLY B 1 57 ? -12.305 10.953 -2.947 1 98.25 57 GLY B O 1
ATOM 1700 N N . ARG B 1 58 ? -13.859 11.766 -1.42 1 98.25 58 ARG B N 1
ATOM 1701 C CA . ARG B 1 58 ? -13.43 13.156 -1.513 1 98.25 58 ARG B CA 1
ATOM 1702 C C . ARG B 1 58 ? -12.867 13.648 -0.183 1 98.25 58 ARG B C 1
ATOM 1704 O O . ARG B 1 58 ? -13.414 13.336 0.879 1 98.25 58 ARG B O 1
ATOM 1711 N N . ALA B 1 59 ? -11.727 14.312 -0.326 1 98 59 ALA B N 1
ATOM 1712 C CA . ALA B 1 59 ? -11.094 14.906 0.845 1 98 59 ALA B CA 1
ATOM 1713 C C . ALA B 1 59 ? -10.555 16.297 0.524 1 98 59 ALA B C 1
ATOM 1715 O O . ALA B 1 59 ? -10.375 16.656 -0.645 1 98 59 ALA B O 1
ATOM 1716 N N . ALA B 1 60 ? -10.398 17.078 1.543 1 97.31 60 ALA B N 1
ATOM 1717 C CA . ALA B 1 60 ? -9.75 18.375 1.447 1 97.31 60 ALA B CA 1
ATOM 1718 C C . ALA B 1 60 ? -8.562 18.469 2.402 1 97.31 60 ALA B C 1
ATOM 1720 O O . ALA B 1 60 ? -8.633 18 3.537 1 97.31 60 ALA B O 1
ATOM 1721 N N . SER B 1 61 ? -7.492 19.094 1.927 1 96.44 61 SER B N 1
ATOM 1722 C CA . SER B 1 61 ? -6.305 19.219 2.77 1 96.44 61 SER B CA 1
ATOM 1723 C C . SER B 1 61 ? -5.953 20.688 3.016 1 96.44 61 SER B C 1
ATOM 1725 O O . SER B 1 61 ? -6.426 21.578 2.301 1 96.44 61 SER B O 1
ATOM 1727 N N . MET B 1 62 ? -5.145 20.953 4.059 1 95 62 MET B N 1
ATOM 1728 C CA . MET B 1 62 ? -4.508 22.234 4.324 1 95 62 MET B CA 1
ATOM 1729 C C . MET B 1 62 ? -3.135 22.047 4.953 1 95 62 MET B C 1
ATOM 1731 O O . MET B 1 62 ? -2.922 21.094 5.711 1 95 62 MET B O 1
ATOM 1735 N N . GLU B 1 63 ? -2.256 22.859 4.547 1 93.62 63 GLU B N 1
ATOM 1736 C CA . GLU B 1 63 ? -0.918 22.859 5.133 1 93.62 63 GLU B CA 1
ATOM 1737 C C . GLU B 1 63 ? -0.871 23.703 6.406 1 93.62 63 GLU B C 1
ATOM 1739 O O . GLU B 1 63 ? -1.686 24.609 6.59 1 93.62 63 GLU B O 1
ATOM 1744 N N . TYR B 1 64 ? 0.146 23.281 7.148 1 91.81 64 TYR B N 1
ATOM 1745 C CA . TYR B 1 64 ? 0.366 24.062 8.359 1 91.81 64 TYR B CA 1
ATOM 1746 C C . TYR B 1 64 ? 0.592 25.531 8.016 1 91.81 64 TYR B C 1
ATOM 1748 O O . TYR B 1 64 ? 1.348 25.859 7.098 1 91.81 64 TYR B O 1
ATOM 1756 N N . ASP B 1 65 ? -0.102 26.5 8.68 1 86.25 65 ASP B N 1
ATOM 1757 C CA . ASP B 1 65 ? 0.03 27.953 8.586 1 86.25 65 ASP B CA 1
ATOM 1758 C C . ASP B 1 65 ? -0.58 28.469 7.285 1 86.25 65 ASP B C 1
ATOM 1760 O O . ASP B 1 65 ? -0.313 29.609 6.879 1 86.25 65 ASP B O 1
ATOM 1764 N N . GLU B 1 66 ? -1.204 27.609 6.551 1 88.94 66 GLU B N 1
ATOM 1765 C CA . GLU B 1 66 ? -1.925 28.078 5.371 1 88.94 66 GLU B CA 1
ATOM 1766 C C . GLU B 1 66 ? -3.162 28.875 5.766 1 88.94 66 GLU B C 1
ATOM 1768 O O . GLU B 1 66 ? -3.867 28.516 6.711 1 88.94 66 GLU B O 1
ATOM 1773 N N . ASP B 1 67 ? -3.473 29.922 5.117 1 88.69 67 ASP B N 1
ATOM 1774 C CA . ASP B 1 67 ? -4.574 30.828 5.445 1 88.69 67 ASP B CA 1
ATOM 1775 C C . ASP B 1 67 ? -5.922 30.172 5.137 1 88.69 67 ASP B C 1
ATOM 1777 O O . ASP B 1 67 ? -6.836 30.203 5.965 1 88.69 67 ASP B O 1
ATOM 1781 N N . GLU B 1 68 ? -5.988 29.703 3.926 1 89.19 68 GLU B N 1
ATOM 1782 C CA . GLU B 1 68 ? -7.242 29.078 3.535 1 89.19 68 GLU B CA 1
ATOM 1783 C C . GLU B 1 68 ? -7.379 27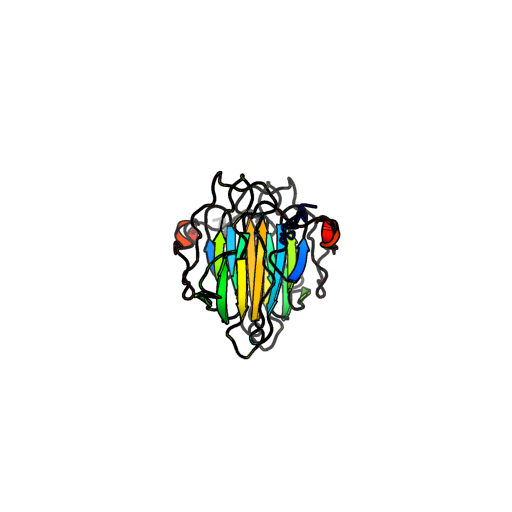.688 4.164 1 89.19 68 GLU B C 1
ATOM 1785 O O . GLU B 1 68 ? -6.504 26.828 3.992 1 89.19 68 GLU B O 1
ATOM 1790 N N . GLU B 1 69 ? -8.453 27.531 4.93 1 92.06 69 GLU B N 1
ATOM 1791 C CA . GLU B 1 69 ? -8.68 26.234 5.562 1 92.06 69 GLU B CA 1
ATOM 1792 C C . GLU B 1 69 ? -9.227 25.219 4.566 1 92.06 69 GLU B C 1
ATOM 1794 O O . GLU B 1 69 ? -10.234 25.484 3.902 1 92.06 69 GLU B O 1
ATOM 1799 N N . PHE B 1 70 ? -8.578 24.062 4.449 1 94.94 70 PHE B N 1
ATOM 1800 C CA . PHE B 1 70 ? -8.992 22.906 3.66 1 94.94 70 PHE B CA 1
ATOM 1801 C C . PHE B 1 70 ? -9.312 23.328 2.229 1 94.94 70 PHE B C 1
ATOM 1803 O O . PHE B 1 70 ? -10.359 22.953 1.693 1 94.94 70 PHE B O 1
ATOM 1810 N N . GLY B 1 71 ? -8.391 24.047 1.628 1 92.19 71 GLY B N 1
ATOM 1811 C CA . GLY B 1 71 ? -8.586 24.609 0.306 1 92.19 71 GLY B CA 1
ATOM 1812 C C . GLY B 1 71 ? -8.18 23.688 -0.817 1 92.19 71 GLY B C 1
ATOM 1813 O O . GLY B 1 71 ? -8.516 23.922 -1.979 1 92.19 71 GLY B O 1
ATOM 1814 N N . HIS B 1 72 ? -7.469 22.562 -0.575 1 93.75 72 HIS B N 1
ATOM 1815 C CA . HIS B 1 72 ? -7.008 21.625 -1.594 1 93.75 72 HIS B CA 1
ATOM 1816 C C . HIS B 1 72 ? -7.895 20.391 -1.64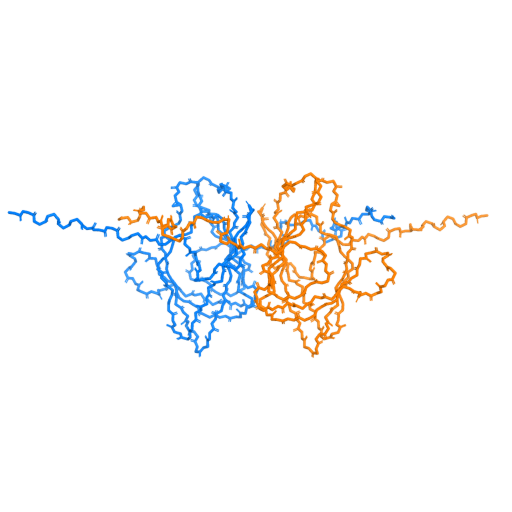2 1 93.75 72 HIS B C 1
ATOM 1818 O O . HIS B 1 72 ? -7.781 19.5 -0.785 1 93.75 72 HIS B O 1
ATOM 1824 N N . ILE B 1 73 ? -8.68 20.328 -2.678 1 95.44 73 ILE B N 1
ATOM 1825 C CA . ILE B 1 73 ? -9.648 19.25 -2.791 1 95.44 73 ILE B CA 1
ATOM 1826 C C . ILE B 1 73 ? -9.023 18.078 -3.557 1 95.44 73 ILE B C 1
ATOM 1828 O O . ILE B 1 73 ? -8.344 18.281 -4.562 1 95.44 73 ILE B O 1
ATOM 1832 N N . GLN B 1 74 ? -9.234 16.938 -3.025 1 95.25 74 GLN B N 1
ATOM 1833 C CA . GLN B 1 74 ? -8.859 15.688 -3.686 1 95.25 74 GLN B CA 1
ATOM 1834 C C . GLN B 1 74 ? -10.078 14.797 -3.904 1 95.25 74 GLN B C 1
ATOM 1836 O O . GLN B 1 74 ? -10.766 14.43 -2.949 1 95.25 74 GLN B O 1
ATOM 1841 N N . ASN B 1 75 ? -10.352 14.539 -5.133 1 97.38 75 ASN B N 1
ATOM 1842 C CA . ASN B 1 75 ? -11.312 13.508 -5.516 1 97.38 75 ASN B CA 1
ATOM 1843 C C . ASN B 1 75 ? -10.617 12.227 -5.969 1 97.38 75 ASN B C 1
ATOM 1845 O O . ASN B 1 75 ? -10.055 12.172 -7.066 1 97.38 75 ASN B O 1
ATOM 1849 N N . ALA B 1 76 ? -10.648 11.219 -5.105 1 97.94 76 ALA B N 1
ATOM 1850 C CA . ALA B 1 76 ? -9.977 9.961 -5.402 1 97.94 76 ALA B CA 1
ATOM 1851 C C . ALA B 1 76 ? -10.945 8.938 -5.992 1 97.94 76 ALA B C 1
ATOM 1853 O O . ALA B 1 76 ? -12.031 8.719 -5.449 1 97.94 76 ALA B O 1
ATOM 1854 N N . GLU B 1 77 ? -10.586 8.414 -7.117 1 98.06 77 GLU B N 1
ATOM 1855 C CA . GLU B 1 77 ? -11.266 7.227 -7.633 1 98.06 77 GLU B CA 1
ATOM 1856 C C . GLU B 1 77 ? -10.656 5.949 -7.059 1 98.06 77 GLU B C 1
ATOM 1858 O O . GLU B 1 77 ? -9.594 5.988 -6.426 1 98.06 77 GLU B O 1
ATOM 1863 N N . GLN B 1 78 ? -11.352 4.871 -7.242 1 98 78 GLN B N 1
ATOM 1864 C CA . GLN B 1 78 ? -10.844 3.596 -6.746 1 98 78 GLN B CA 1
ATOM 1865 C C . GLN B 1 78 ? -9.438 3.32 -7.277 1 98 78 GLN B C 1
ATOM 1867 O O . GLN B 1 78 ? -9.203 3.4 -8.484 1 98 78 GLN B O 1
ATOM 1872 N N . GLY B 1 79 ? -8.547 2.951 -6.398 1 98.38 79 GLY B N 1
ATOM 1873 C CA . GLY B 1 79 ? -7.191 2.615 -6.801 1 98.38 79 GLY B CA 1
ATOM 1874 C C . GLY B 1 79 ? -6.305 3.832 -6.996 1 98.38 79 GLY B C 1
ATOM 1875 O O . GLY B 1 79 ? -5.215 3.729 -7.562 1 98.38 79 GLY B O 1
ATOM 1876 N N . TYR B 1 80 ? -6.812 5.078 -6.684 1 98.25 80 TYR B N 1
ATOM 1877 C CA . TYR B 1 80 ? -5.941 6.246 -6.723 1 98.25 80 TYR B CA 1
ATOM 1878 C C . TYR B 1 80 ? -4.645 5.988 -5.965 1 98.25 80 TYR B C 1
ATOM 1880 O O . TYR B 1 80 ? -4.668 5.484 -4.836 1 98.25 80 TYR B O 1
ATOM 1888 N N . ALA B 1 81 ? -3.543 6.219 -6.598 1 98.62 81 ALA B N 1
ATOM 1889 C CA . ALA B 1 81 ? -2.203 6.062 -6.039 1 98.62 81 ALA B CA 1
ATOM 1890 C C . ALA B 1 81 ? -1.388 7.34 -6.203 1 98.62 81 ALA B C 1
ATOM 1892 O O . ALA B 1 81 ? -1.397 7.961 -7.27 1 98.62 81 ALA B O 1
ATOM 1893 N N . PHE B 1 82 ? -0.742 7.73 -5.156 1 98.06 82 PHE B N 1
ATOM 1894 C CA . PHE B 1 82 ? 0.045 8.953 -5.059 1 98.06 82 PHE B CA 1
ATOM 1895 C C . PHE B 1 82 ? 1.35 8.703 -4.312 1 98.06 82 PHE B C 1
ATOM 1897 O O . PHE B 1 82 ? 1.342 8.188 -3.193 1 98.06 82 PHE B O 1
ATOM 1904 N N . PHE B 1 83 ? 2.471 9 -4.961 1 98.62 83 PHE B N 1
ATOM 1905 C CA . PHE B 1 83 ? 3.775 8.742 -4.363 1 98.62 83 PHE B CA 1
ATOM 1906 C C . PHE B 1 83 ? 4.566 10.039 -4.215 1 98.62 83 PHE B C 1
ATOM 1908 O O . PHE B 1 83 ? 4.543 10.891 -5.102 1 98.62 83 PHE B O 1
ATOM 1915 N N . LYS B 1 84 ? 5.293 10.133 -3.125 1 97.88 84 LYS B N 1
ATOM 1916 C CA . LYS B 1 84 ? 6.094 11.328 -2.879 1 97.88 84 LYS B CA 1
ATOM 1917 C C . LYS B 1 84 ? 7.375 10.984 -2.125 1 97.88 84 LYS B C 1
ATOM 1919 O O . LYS B 1 84 ? 7.34 10.258 -1.13 1 97.88 84 LYS B O 1
ATOM 1924 N N . THR B 1 85 ? 8.516 11.445 -2.635 1 98.31 85 THR B N 1
ATOM 1925 C CA . THR B 1 85 ? 9.75 11.445 -1.86 1 98.31 85 THR B CA 1
ATOM 1926 C C . THR B 1 85 ? 9.82 12.672 -0.958 1 98.31 85 THR B C 1
ATOM 1928 O O . THR B 1 85 ? 9.414 13.766 -1.356 1 98.31 85 THR B O 1
ATOM 1931 N N . VAL B 1 86 ? 10.367 12.5 0.221 1 97.69 86 VAL B N 1
ATOM 1932 C CA . VAL B 1 86 ? 10.266 13.562 1.224 1 97.69 86 VAL B CA 1
ATOM 1933 C C . VAL B 1 86 ? 11.547 14.391 1.234 1 97.69 86 VAL B C 1
ATOM 1935 O O . VAL B 1 86 ? 11.578 15.492 1.777 1 97.69 86 VAL B O 1
ATOM 1938 N N . GLY B 1 87 ? 12.641 13.914 0.667 1 97.38 87 GLY B N 1
ATOM 1939 C CA . GLY B 1 87 ? 13.938 14.562 0.788 1 97.38 87 GLY B CA 1
ATOM 1940 C C . GLY B 1 87 ? 14.688 14.164 2.045 1 97.38 87 GLY B C 1
ATOM 1941 O O . GLY B 1 87 ? 14.086 13.711 3.018 1 97.38 87 GLY B O 1
ATOM 1942 N N . ARG B 1 88 ? 15.945 14.305 2.09 1 95.94 88 ARG B N 1
ATOM 1943 C CA . ARG B 1 88 ? 16.797 13.82 3.18 1 95.94 88 ARG B CA 1
ATOM 1944 C C . ARG B 1 88 ? 16.938 14.883 4.27 1 95.94 88 ARG B C 1
ATOM 1946 O O . ARG B 1 88 ? 17.531 14.633 5.312 1 95.94 88 ARG B O 1
ATOM 1953 N N . LYS B 1 89 ? 16.375 16.109 4.203 1 85.88 89 LYS B N 1
ATOM 1954 C CA . LYS B 1 89 ? 16.641 17.219 5.121 1 85.88 89 LYS B CA 1
ATOM 1955 C C . LYS B 1 89 ? 15.477 17.422 6.082 1 85.88 89 LYS B C 1
ATOM 1957 O O . LYS B 1 89 ? 15.359 18.469 6.715 1 85.88 89 LYS B O 1
ATOM 1962 N N . GLY B 1 90 ? 14.523 16.594 6.297 1 75 90 GLY B N 1
ATOM 1963 C CA . GLY B 1 90 ? 13.656 16.938 7.414 1 75 90 GLY B CA 1
ATOM 1964 C C . GLY B 1 90 ? 12.203 16.578 7.168 1 75 90 GLY B C 1
ATOM 1965 O O . GLY B 1 90 ? 11.312 17.047 7.895 1 75 90 GLY B O 1
ATOM 1966 N N . GLY B 1 91 ? 11.703 15.961 6.418 1 89.38 91 GLY B N 1
ATOM 1967 C CA . GLY B 1 91 ? 10.305 15.625 6.203 1 89.38 91 GLY B CA 1
ATOM 1968 C C . GLY B 1 91 ? 9.539 16.703 5.453 1 89.38 91 GLY B C 1
ATOM 1969 O O . GLY B 1 91 ? 10.109 17.734 5.078 1 89.38 91 GLY B O 1
ATOM 1970 N N . LEU B 1 92 ? 8.258 16.5 5.266 1 94.81 92 LEU B N 1
ATOM 1971 C CA . LEU B 1 92 ? 7.402 17.422 4.527 1 94.81 92 LEU B CA 1
ATOM 1972 C C . LEU B 1 92 ? 6.695 18.391 5.477 1 94.81 92 LEU B C 1
ATOM 1974 O O . LEU B 1 92 ? 6.504 18.078 6.656 1 94.81 92 LEU B O 1
ATOM 1978 N N . LYS B 1 93 ? 6.34 19.562 4.977 1 93.25 93 LYS B N 1
ATOM 1979 C CA . LYS B 1 93 ? 5.531 20.5 5.746 1 93.25 93 LYS B CA 1
ATOM 1980 C C . LYS B 1 93 ? 4.281 19.812 6.301 1 93.25 93 LYS B C 1
ATOM 1982 O O . LYS B 1 93 ? 3.6 19.078 5.586 1 93.25 93 LYS B O 1
ATOM 1987 N N . PRO B 1 94 ? 4.008 20.047 7.598 1 95.62 94 PRO B N 1
ATOM 1988 C CA . PRO B 1 94 ? 2.83 19.406 8.195 1 95.62 94 PRO B CA 1
ATOM 1989 C C . PRO B 1 94 ? 1.53 19.781 7.488 1 95.62 94 PRO B C 1
ATOM 1991 O O . PRO B 1 94 ? 1.366 20.938 7.066 1 95.62 94 PRO B O 1
ATOM 1994 N N . HIS B 1 95 ? 0.632 18.828 7.414 1 96.38 95 HIS B N 1
ATOM 1995 C CA . HIS B 1 95 ? -0.688 19.062 6.84 1 96.38 95 HIS B CA 1
ATOM 1996 C C . HIS B 1 95 ? -1.74 18.188 7.512 1 96.38 95 HIS B C 1
ATOM 1998 O O . HIS B 1 95 ? -1.408 17.344 8.344 1 96.38 95 HIS B O 1
ATOM 2004 N N . ARG B 1 96 ? -2.975 18.469 7.246 1 97.06 96 ARG B N 1
ATOM 2005 C CA . ARG B 1 96 ? -4.09 17.656 7.711 1 97.06 96 ARG B CA 1
ATOM 2006 C C . ARG B 1 96 ? -5.164 17.531 6.633 1 97.06 96 ARG B C 1
ATOM 2008 O O . ARG B 1 96 ? -5.137 18.266 5.637 1 97.06 96 ARG B O 1
ATOM 2015 N N . LEU B 1 97 ? -5.98 16.547 6.805 1 97.88 97 LEU B N 1
ATOM 2016 C CA . LEU B 1 97 ? -7.02 16.203 5.836 1 97.88 97 LEU B CA 1
ATOM 2017 C C . LEU B 1 97 ? -8.391 16.188 6.496 1 97.88 97 LEU B C 1
ATOM 2019 O O . LEU B 1 97 ? -8.508 15.891 7.688 1 97.88 97 LEU B O 1
ATOM 2023 N N . LYS B 1 98 ? -9.43 16.453 5.73 1 98.5 98 LYS B N 1
ATOM 2024 C CA . LYS B 1 98 ? -10.828 16.359 6.125 1 98.5 98 LYS B CA 1
ATOM 2025 C C . LYS B 1 98 ? -11.617 15.5 5.137 1 98.5 98 LYS B C 1
ATOM 2027 O O . LYS B 1 98 ? -11.477 15.656 3.922 1 98.5 98 LYS B O 1
ATOM 2032 N N . ASN B 1 99 ? -12.453 14.57 5.68 1 98.75 99 ASN B N 1
ATOM 2033 C CA . ASN B 1 99 ? -13.375 13.789 4.863 1 98.75 99 ASN B CA 1
ATOM 2034 C C . ASN B 1 99 ? -14.562 14.633 4.41 1 98.75 99 ASN B C 1
ATOM 2036 O O . ASN B 1 99 ? -15.289 15.188 5.234 1 98.75 99 ASN B O 1
ATOM 2040 N N . LEU B 1 100 ? -14.797 14.727 3.102 1 98.44 100 LEU B N 1
ATOM 2041 C CA . LEU B 1 100 ? -15.883 15.539 2.572 1 98.44 100 LEU B CA 1
ATOM 2042 C C . LEU B 1 100 ? -17.125 14.688 2.307 1 98.44 100 LEU B C 1
ATOM 2044 O O . LEU B 1 100 ? -18.141 15.203 1.853 1 98.44 100 LEU B O 1
ATOM 2048 N N . GLU B 1 101 ? -17 13.398 2.539 1 98.62 101 GLU B N 1
ATOM 2049 C CA . GLU B 1 101 ? -18.109 12.492 2.281 1 98.62 101 GLU B CA 1
ATOM 2050 C C . GLU B 1 101 ? -19.078 12.461 3.457 1 98.62 101 GLU B C 1
ATOM 2052 O O . GLU B 1 101 ? -18.734 12.883 4.562 1 98.62 101 GLU B O 1
ATOM 2057 N N . ASP B 1 102 ? -20.266 11.93 3.227 1 98.56 102 ASP B N 1
ATOM 2058 C CA . ASP B 1 102 ? -21.281 11.695 4.262 1 98.56 102 ASP B CA 1
ATOM 2059 C C . ASP B 1 102 ? -21.156 10.281 4.824 1 98.56 102 ASP B C 1
ATOM 2061 O O . ASP B 1 102 ? -22.062 9.812 5.52 1 98.56 102 ASP B O 1
ATOM 2065 N N . HIS B 1 103 ? -20.109 9.5 4.504 1 98.38 103 HIS B N 1
ATOM 2066 C CA . HIS B 1 103 ? -19.766 8.172 4.988 1 98.38 103 HIS B CA 1
ATOM 2067 C C . HIS B 1 103 ? -18.297 8.086 5.348 1 98.38 103 HIS B C 1
ATOM 2069 O O . HIS B 1 103 ? -17.5 8.93 4.938 1 98.38 103 HIS B O 1
ATOM 2075 N N . PRO B 1 104 ? -17.891 7.121 6.129 1 98.5 104 PRO B N 1
ATOM 2076 C CA . PRO B 1 104 ? -16.469 6.969 6.473 1 98.5 104 PRO B CA 1
ATOM 2077 C C . PRO B 1 104 ? -15.602 6.664 5.262 1 98.5 104 PRO B C 1
ATOM 2079 O O . PRO B 1 104 ? -16.031 5.973 4.336 1 98.5 104 PRO B O 1
ATOM 2082 N N . VAL B 1 105 ? -14.461 7.215 5.258 1 98.25 105 VAL B N 1
ATOM 2083 C CA . VAL B 1 105 ? -13.453 6.879 4.258 1 98.25 105 VAL B CA 1
ATOM 2084 C C . VAL B 1 105 ? -12.18 6.391 4.949 1 98.25 105 VAL B C 1
ATOM 2086 O O . VAL B 1 105 ? -11.844 6.863 6.039 1 98.25 105 VAL B O 1
ATOM 2089 N N . THR B 1 106 ? -11.523 5.41 4.355 1 98.5 106 THR B N 1
ATOM 2090 C CA . THR B 1 106 ? -10.211 4.918 4.77 1 98.5 106 THR B CA 1
ATOM 2091 C C . THR B 1 106 ? -9.25 4.879 3.59 1 98.5 106 THR B C 1
ATOM 2093 O O . THR B 1 106 ? -9.594 4.379 2.516 1 98.5 106 THR B O 1
ATOM 2096 N N . HIS B 1 107 ? -8.156 5.516 3.711 1 98.44 107 HIS B N 1
ATOM 2097 C CA . HIS B 1 107 ? -7.043 5.285 2.795 1 98.44 107 HIS B CA 1
ATOM 2098 C C . HIS B 1 107 ? -5.773 4.898 3.551 1 98.44 107 HIS B C 1
ATOM 2100 O O . HIS B 1 107 ? -5.754 4.918 4.785 1 98.44 107 HIS B O 1
ATOM 2106 N N . TYR B 1 108 ? -4.785 4.41 2.846 1 98.94 108 TYR B N 1
ATOM 2107 C CA . TYR B 1 108 ? -3.592 3.826 3.445 1 98.94 108 TYR B CA 1
ATOM 2108 C C . TYR B 1 108 ? -2.342 4.594 3.025 1 98.94 108 TYR B C 1
ATOM 2110 O O . TYR B 1 108 ? -2.248 5.062 1.889 1 98.94 108 TYR B O 1
ATOM 2118 N N . ILE B 1 109 ? -1.424 4.73 3.93 1 98.94 109 ILE B N 1
ATOM 2119 C CA . ILE B 1 109 ? -0.114 5.332 3.697 1 98.94 109 ILE B CA 1
ATOM 2120 C C . ILE B 1 109 ? 0.977 4.285 3.908 1 98.94 109 ILE B C 1
ATOM 2122 O O . ILE B 1 109 ? 1.132 3.754 5.012 1 98.94 109 ILE B O 1
ATOM 2126 N N . ILE B 1 110 ? 1.687 3.945 2.883 1 98.94 110 ILE B N 1
ATOM 2127 C CA . ILE B 1 110 ? 2.779 2.98 2.951 1 98.94 110 ILE B CA 1
ATOM 2128 C C . ILE B 1 110 ? 4.117 3.713 2.906 1 98.94 110 ILE B C 1
ATOM 2130 O O . ILE B 1 110 ? 4.465 4.324 1.893 1 98.94 110 ILE B O 1
ATOM 2134 N N . GLU B 1 111 ? 4.867 3.664 3.973 1 98.88 111 GLU B N 1
ATOM 2135 C CA . GLU B 1 111 ? 6.156 4.336 4.105 1 98.88 111 GLU B CA 1
ATOM 2136 C C . GLU B 1 111 ? 7.309 3.387 3.795 1 98.88 111 GLU B C 1
ATOM 2138 O O . GLU B 1 111 ? 7.301 2.232 4.227 1 98.88 111 GLU B O 1
ATOM 2143 N N . LEU B 1 112 ? 8.211 3.834 3 1 98.69 112 LEU B N 1
ATOM 2144 C CA . LEU B 1 112 ? 9.469 3.123 2.791 1 98.69 112 LEU B CA 1
ATOM 2145 C C . LEU B 1 112 ? 10.484 3.488 3.867 1 98.69 112 LEU B C 1
ATOM 2147 O O . LEU B 1 112 ? 11.023 4.602 3.869 1 98.69 112 LEU B O 1
ATOM 2151 N N . VAL B 1 113 ? 10.75 2.492 4.715 1 97.94 113 VAL B N 1
ATOM 2152 C CA . VAL B 1 113 ? 11.562 2.785 5.891 1 97.94 113 VAL B CA 1
ATOM 2153 C C . VAL B 1 113 ? 13.039 2.787 5.512 1 97.94 113 VAL B C 1
ATOM 2155 O O . VAL B 1 113 ? 13.766 1.833 5.805 1 97.94 113 VAL B O 1
ATOM 2158 N N . LYS B 1 114 ? 13.484 3.795 4.98 1 97 114 LYS B N 1
ATOM 2159 C CA . LYS B 1 114 ? 14.867 4.082 4.605 1 97 114 LYS B CA 1
ATOM 2160 C C . LYS B 1 114 ? 15.062 5.57 4.332 1 97 114 LYS B C 1
ATOM 2162 O O . LYS B 1 114 ? 14.094 6.332 4.285 1 97 114 LYS B O 1
ATOM 2167 N N . GLU B 1 115 ? 16.328 5.941 4.219 1 97 115 GLU B N 1
ATOM 2168 C CA . GLU B 1 115 ? 16.594 7.32 3.82 1 97 115 GLU B CA 1
ATOM 2169 C C . GLU B 1 115 ? 15.953 7.645 2.475 1 97 115 GLU B C 1
ATOM 2171 O O . GLU B 1 115 ? 15.969 6.82 1.56 1 97 115 GLU B O 1
ATOM 2176 N N . SER B 1 116 ? 15.477 8.836 2.314 1 98.31 116 SER B N 1
ATOM 2177 C CA . SER B 1 116 ? 14.789 9.242 1.095 1 98.31 116 SER B CA 1
ATOM 2178 C C . SER B 1 116 ? 15.672 9.055 -0.131 1 98.31 116 SER B C 1
ATOM 2180 O O . SER B 1 116 ? 16.891 9.281 -0.068 1 98.31 116 SER B O 1
ATOM 2182 N N . ALA B 1 117 ? 15.031 8.742 -1.194 1 97.81 117 ALA B N 1
ATOM 2183 C CA . ALA B 1 117 ? 15.75 8.516 -2.447 1 97.81 117 ALA B CA 1
ATOM 2184 C C . ALA B 1 117 ? 16.25 9.836 -3.039 1 97.81 117 ALA B C 1
ATOM 2186 O O . ALA B 1 117 ? 17.109 9.844 -3.914 1 97.81 117 ALA B O 1
ATOM 2187 N N . THR B 1 118 ? 15.703 10.922 -2.604 1 97.75 118 THR B N 1
ATOM 2188 C CA . THR B 1 118 ? 16.062 12.219 -3.158 1 97.75 118 THR B CA 1
ATOM 2189 C C . THR B 1 118 ? 16.641 13.133 -2.078 1 97.75 118 THR B C 1
ATOM 2191 O O . THR B 1 118 ? 16.391 12.93 -0.889 1 97.75 118 THR B O 1
ATOM 2194 N N . GLU B 1 119 ? 17.453 14.086 -2.514 1 97.25 119 GLU B N 1
ATOM 2195 C CA . GLU B 1 119 ? 18.016 15.047 -1.575 1 97.25 119 GLU B CA 1
ATOM 2196 C C . GLU B 1 119 ? 16.953 16.031 -1.09 1 97.25 119 GLU B C 1
ATOM 2198 O O . GLU B 1 119 ? 16.844 16.297 0.109 1 97.25 119 GLU B O 1
ATOM 2203 N N . GLU B 1 120 ? 16.219 16.594 -2.012 1 96.69 120 GLU B N 1
ATOM 2204 C CA . GLU B 1 120 ? 15.086 17.484 -1.753 1 96.69 120 GLU B CA 1
ATOM 2205 C C . GLU B 1 120 ? 13.766 16.781 -2.076 1 96.69 120 GLU B C 1
ATOM 2207 O O . GLU B 1 120 ? 13.734 15.836 -2.859 1 96.69 120 GLU B O 1
ATOM 2212 N N . PRO B 1 121 ? 12.742 17.25 -1.473 1 96.62 121 PRO B N 1
ATOM 2213 C CA . PRO B 1 121 ? 11.461 16.641 -1.814 1 96.62 121 PRO B CA 1
ATOM 2214 C C . PRO B 1 121 ? 11.195 16.609 -3.318 1 96.62 121 PRO B C 1
ATOM 2216 O O . PRO B 1 121 ? 11.383 17.625 -3.996 1 96.62 121 PRO B O 1
ATOM 2219 N N . GLY B 1 122 ? 10.797 15.469 -3.814 1 96 122 GLY B N 1
ATOM 2220 C CA . GLY B 1 122 ? 10.5 15.352 -5.234 1 96 122 GLY B CA 1
ATOM 2221 C C . GLY B 1 122 ? 9.109 15.844 -5.598 1 96 122 GLY B C 1
ATOM 2222 O O . GLY B 1 122 ? 8.297 16.125 -4.719 1 96 122 GLY B O 1
ATOM 2223 N N . THR B 1 123 ? 8.883 15.945 -6.918 1 96.25 123 THR B N 1
ATOM 2224 C CA . THR B 1 123 ? 7.523 16.203 -7.398 1 96.25 123 THR B CA 1
ATOM 2225 C C . THR B 1 123 ? 6.633 14.984 -7.148 1 96.25 123 THR B C 1
ATOM 2227 O O . THR B 1 123 ? 6.984 13.859 -7.52 1 96.25 123 THR B O 1
ATOM 2230 N N . PRO B 1 124 ? 5.516 15.211 -6.516 1 96.75 124 PRO B N 1
ATOM 2231 C CA . PRO B 1 124 ? 4.609 14.078 -6.336 1 96.75 124 PRO B CA 1
ATOM 2232 C C . PRO B 1 124 ? 4.156 13.461 -7.66 1 96.75 124 PRO B C 1
ATOM 2234 O O . PRO B 1 124 ? 4.023 14.172 -8.656 1 96.75 124 PRO B O 1
ATOM 2237 N N . GLN B 1 125 ? 3.941 12.172 -7.648 1 98.25 125 GLN B N 1
ATOM 2238 C CA . GLN B 1 125 ? 3.479 11.43 -8.812 1 98.25 125 GLN B CA 1
ATOM 2239 C C . GLN B 1 125 ? 2.178 10.688 -8.516 1 98.25 125 GLN B C 1
ATOM 2241 O O . GLN B 1 125 ? 2.008 10.141 -7.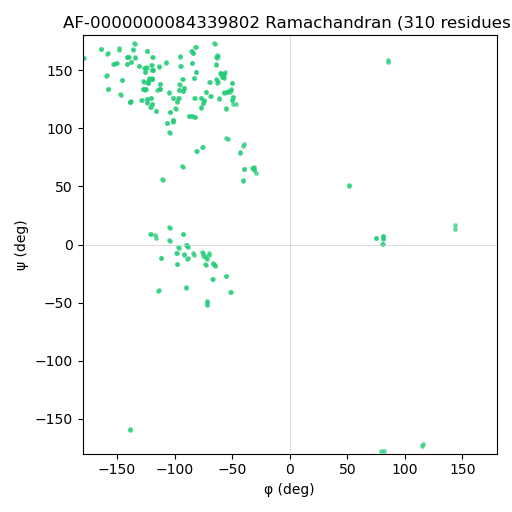426 1 98.25 125 GLN B O 1
ATOM 2246 N N . SER B 1 126 ? 1.238 10.672 -9.461 1 98.25 126 SER B N 1
ATOM 2247 C CA . SER B 1 126 ? 0.001 9.922 -9.281 1 98.25 126 SER B CA 1
ATOM 2248 C C . SER B 1 126 ? -0.37 9.156 -10.555 1 98.25 126 SER B C 1
ATOM 2250 O O . SER B 1 126 ? 0.254 9.344 -11.602 1 98.25 126 SER B O 1
ATOM 2252 N N . ASN B 1 127 ? -1.343 8.234 -10.422 1 98.38 127 ASN B N 1
ATOM 2253 C CA . ASN B 1 127 ? -1.826 7.492 -11.578 1 98.38 127 ASN B CA 1
ATOM 2254 C C . ASN B 1 127 ? -2.986 8.211 -12.266 1 98.38 127 ASN B C 1
ATOM 2256 O O . ASN B 1 127 ? -3.602 7.668 -13.18 1 98.38 127 ASN B O 1
ATOM 2260 N N . GLY B 1 128 ? -3.422 9.352 -11.789 1 97.19 128 GLY B N 1
ATOM 2261 C CA . GLY B 1 128 ? -4.438 10.172 -12.43 1 97.19 128 GLY B CA 1
ATOM 2262 C C . GLY B 1 128 ? -5.852 9.703 -12.148 1 97.19 128 GLY B C 1
ATOM 2263 O O . GLY B 1 128 ? -6.801 10.164 -12.789 1 97.19 128 GLY B O 1
ATOM 2264 N N . ARG B 1 129 ? -6.016 8.781 -11.312 1 97.56 129 ARG B N 1
ATOM 2265 C CA . ARG B 1 129 ? -7.348 8.312 -10.953 1 97.56 129 ARG B CA 1
ATOM 2266 C C . ARG B 1 129 ? -8.047 9.297 -10.023 1 97.56 129 ARG B C 1
ATOM 2268 O O . ARG B 1 129 ? -8.094 9.086 -8.805 1 97.56 129 ARG B O 1
ATOM 2275 N N . GLY B 1 130 ? -8.625 10.234 -10.555 1 92.44 130 GLY B N 1
ATOM 2276 C CA . GLY B 1 130 ? -9.297 11.297 -9.82 1 92.44 130 GLY B CA 1
ATOM 2277 C C . GLY B 1 130 ? -8.664 12.664 -10.023 1 92.44 130 GLY B C 1
ATOM 2278 O O . GLY B 1 130 ? -7.789 12.82 -10.875 1 92.44 130 GLY B O 1
ATOM 2279 N N . LEU B 1 131 ? -9.148 13.633 -9.227 1 86.88 131 LEU B N 1
ATOM 2280 C CA . LEU B 1 131 ? -8.664 15.008 -9.305 1 86.88 131 LEU B CA 1
ATOM 2281 C C . LEU B 1 131 ? -7.953 15.414 -8.016 1 86.88 131 LEU B C 1
ATOM 2283 O O . LEU B 1 131 ? -8.336 14.984 -6.93 1 86.88 131 LEU B O 1
ATOM 2287 N N . SER B 1 132 ? -6.871 15.969 -8.211 1 83.25 132 SER B N 1
ATOM 2288 C CA . SER B 1 132 ? -6.148 16.516 -7.074 1 83.25 132 SER B CA 1
ATOM 2289 C C . SER B 1 132 ? -5.824 18 -7.285 1 83.25 132 SER B C 1
ATOM 2291 O O . SER B 1 132 ? -5.367 18.391 -8.359 1 83.25 132 SER B O 1
ATOM 2293 N N . GLY B 1 133 ? -6.09 18.797 -6.238 1 79.5 133 GLY B N 1
ATOM 2294 C CA . GLY B 1 133 ? -5.797 20.219 -6.297 1 79.5 133 GLY B CA 1
ATOM 2295 C C . GLY B 1 133 ? -4.324 20.547 -6.129 1 79.5 133 GLY B C 1
ATOM 2296 O O . GLY B 1 133 ? -3.904 21.688 -6.309 1 79.5 133 GLY B O 1
ATOM 2297 N N . ARG B 1 134 ? -3.555 19.578 -5.832 1 80.38 134 ARG B N 1
ATOM 2298 C CA . ARG B 1 134 ? -2.121 19.781 -5.641 1 80.38 134 ARG B CA 1
ATOM 2299 C C . ARG B 1 134 ? -1.354 19.531 -6.934 1 80.38 134 ARG B C 1
ATOM 2301 O O . ARG B 1 134 ? -1.695 18.625 -7.699 1 80.38 134 ARG B O 1
ATOM 2308 N N . GLN B 1 135 ? -0.347 20.375 -7.086 1 85.69 135 GLN B N 1
ATOM 2309 C CA . GLN B 1 135 ? 0.536 20.141 -8.227 1 85.69 135 GLN B CA 1
ATOM 2310 C C . GLN B 1 135 ? 1.215 18.781 -8.125 1 85.69 135 GLN B C 1
ATOM 2312 O O . GLN B 1 135 ? 1.789 18.438 -7.09 1 85.69 135 GLN B O 1
ATOM 2317 N N . HIS B 1 136 ? 1.064 17.984 -9.156 1 93.38 136 HIS B N 1
ATOM 2318 C CA . HIS B 1 136 ? 1.698 16.688 -9.234 1 93.38 136 HIS B CA 1
ATOM 2319 C C . HIS B 1 136 ? 1.83 16.219 -10.68 1 93.38 136 HIS B C 1
ATOM 2321 O O . HIS B 1 136 ? 1.281 16.844 -11.586 1 93.38 136 HIS B O 1
ATOM 2327 N N . GLN B 1 137 ? 2.641 15.242 -10.883 1 97.25 137 GLN B N 1
ATOM 2328 C CA . GLN B 1 137 ? 2.818 14.625 -12.195 1 97.25 137 GLN B CA 1
ATOM 2329 C C . GLN B 1 137 ? 1.985 13.352 -12.312 1 97.25 137 GLN B C 1
ATOM 2331 O O . GLN B 1 137 ? 2.092 12.453 -11.477 1 97.25 137 GLN B O 1
ATOM 2336 N N . ILE B 1 138 ? 1.136 13.312 -13.328 1 97.81 138 ILE B N 1
ATOM 2337 C CA . ILE B 1 138 ? 0.466 12.062 -13.664 1 97.81 138 ILE B CA 1
ATOM 2338 C C . ILE B 1 138 ? 1.386 11.203 -14.531 1 97.81 138 ILE B C 1
ATOM 2340 O O . ILE B 1 138 ? 1.867 11.656 -15.57 1 97.81 138 ILE B O 1
ATOM 2344 N N . ILE B 1 139 ? 1.587 10.008 -14.102 1 98.31 139 ILE B N 1
ATOM 2345 C CA . ILE B 1 139 ? 2.537 9.18 -14.836 1 98.31 139 ILE B CA 1
ATOM 2346 C C . ILE B 1 139 ? 1.833 7.938 -15.375 1 98.31 139 ILE B C 1
ATOM 2348 O O . ILE B 1 139 ? 0.856 7.469 -14.789 1 98.31 139 ILE B O 1
ATOM 2352 N N . ASP B 1 140 ? 2.283 7.387 -16.516 1 98.19 140 ASP B N 1
ATOM 2353 C CA . ASP B 1 140 ? 1.861 6.094 -17.047 1 98.19 140 ASP B CA 1
ATOM 2354 C C . ASP B 1 140 ? 2.709 4.961 -16.469 1 98.19 140 ASP B C 1
ATOM 2356 O O . ASP B 1 140 ? 3.91 4.883 -16.734 1 98.19 140 ASP B O 1
ATOM 2360 N N . PRO B 1 141 ? 2.086 4.152 -15.648 1 98.12 141 PRO B N 1
ATOM 2361 C CA . PRO B 1 141 ? 2.889 3.098 -15.023 1 98.12 141 PRO B CA 1
ATOM 2362 C C . PRO B 1 141 ? 3.609 2.223 -16.047 1 98.12 141 PRO B C 1
ATOM 2364 O O . PRO B 1 141 ? 4.668 1.664 -15.742 1 98.12 141 PRO B O 1
ATOM 2367 N N . ASN B 1 142 ? 3.088 2.086 -17.266 1 97.81 142 ASN B N 1
ATOM 2368 C CA . ASN B 1 142 ? 3.701 1.231 -18.281 1 97.81 142 ASN B CA 1
ATOM 2369 C C . ASN B 1 142 ? 5.055 1.778 -18.734 1 97.81 142 ASN B C 1
ATOM 2371 O O . ASN B 1 142 ? 5.852 1.057 -19.328 1 97.81 142 ASN B O 1
ATOM 2375 N N . ASP B 1 143 ? 5.344 3.023 -18.453 1 98 143 ASP B N 1
ATOM 2376 C CA . ASP B 1 143 ? 6.629 3.627 -18.797 1 98 143 ASP B CA 1
ATOM 2377 C C . ASP B 1 143 ? 7.727 3.141 -17.859 1 98 143 ASP B C 1
ATOM 2379 O O . ASP B 1 143 ? 8.914 3.354 -18.109 1 98 143 ASP B O 1
ATOM 2383 N N . HIS B 1 144 ? 7.359 2.43 -16.781 1 97.81 144 HIS B N 1
ATOM 2384 C CA . HIS B 1 144 ? 8.328 2.105 -15.742 1 97.81 144 HIS B CA 1
ATOM 2385 C C . HIS B 1 144 ? 8.453 0.596 -15.555 1 97.81 144 HIS B C 1
ATOM 2387 O O . HIS B 1 144 ? 9.016 0.132 -14.562 1 97.81 144 HIS B O 1
ATOM 2393 N N . VAL B 1 145 ? 7.859 -0.093 -16.422 1 97.94 145 VAL B N 1
ATOM 2394 C CA . VAL B 1 145 ? 7.996 -1.545 -16.438 1 97.94 145 VAL B CA 1
ATOM 2395 C C . VAL B 1 145 ? 8.336 -2.029 -17.844 1 97.94 145 VAL B C 1
ATOM 2397 O O . VAL B 1 145 ? 8 -1.373 -18.828 1 97.94 145 VAL B O 1
ATOM 2400 N N . PRO B 1 146 ? 9.016 -3.189 -18 1 97.25 146 PRO B N 1
ATOM 2401 C CA . PRO B 1 146 ? 9.195 -3.75 -19.344 1 97.25 146 PRO B CA 1
ATOM 2402 C C . PRO B 1 146 ? 7.871 -4.121 -20.016 1 97.25 146 PRO B C 1
ATOM 2404 O O . PRO B 1 146 ? 6.844 -4.223 -19.344 1 97.25 146 PRO B O 1
ATOM 2407 N N . PRO B 1 147 ? 7.906 -4.285 -21.328 1 97.25 147 PRO B N 1
ATOM 2408 C CA . PRO B 1 147 ? 6.699 -4.758 -22 1 97.25 147 PRO B CA 1
ATOM 2409 C C . PRO B 1 147 ? 6.184 -6.082 -21.438 1 97.25 147 PRO B C 1
ATOM 2411 O O . PRO B 1 147 ? 6.973 -6.906 -20.969 1 97.25 147 PRO B O 1
ATOM 2414 N N . LYS B 1 148 ? 4.879 -6.191 -21.5 1 95.44 148 LYS B N 1
ATOM 2415 C CA . LYS B 1 148 ? 4.207 -7.328 -20.875 1 95.44 148 LYS B CA 1
ATOM 2416 C C . LYS B 1 148 ? 4.828 -8.648 -21.328 1 95.44 148 LYS B C 1
ATOM 2418 O O . LYS B 1 148 ? 4.996 -9.562 -20.516 1 95.44 148 LYS B O 1
ATOM 2423 N N . GLU B 1 149 ? 5.203 -8.867 -22.578 1 94.56 149 GLU B N 1
ATOM 2424 C CA . GLU B 1 149 ? 5.727 -10.102 -23.156 1 94.56 149 GLU B CA 1
ATOM 2425 C C . GLU B 1 149 ? 7.082 -10.461 -22.547 1 94.56 149 GLU B C 1
ATOM 2427 O O . GLU B 1 149 ? 7.508 -11.617 -22.609 1 94.56 149 GLU B O 1
ATOM 2432 N N . GLU B 1 150 ? 7.715 -9.438 -21.906 1 96.19 150 GLU B N 1
ATOM 2433 C CA . GLU B 1 150 ? 9.031 -9.656 -21.312 1 96.19 150 GLU B CA 1
ATOM 2434 C C . GLU B 1 150 ? 8.922 -9.914 -19.812 1 96.19 150 GLU B C 1
ATOM 2436 O O . GLU B 1 150 ? 9.914 -10.25 -19.156 1 96.19 150 GLU B O 1
ATOM 2441 N N . ARG B 1 151 ? 7.809 -9.781 -19.234 1 96.38 151 ARG B N 1
ATOM 2442 C CA . ARG B 1 151 ? 7.617 -9.969 -17.797 1 96.38 151 ARG B CA 1
ATOM 2443 C C . ARG B 1 151 ? 7.191 -11.398 -17.484 1 96.38 151 ARG B C 1
ATOM 2445 O O . ARG B 1 151 ? 6.086 -11.625 -17 1 96.38 151 ARG B O 1
ATOM 2452 N N . VAL B 1 152 ? 8.156 -12.305 -17.734 1 94.75 152 VAL B N 1
ATOM 2453 C CA . VAL B 1 152 ? 7.965 -13.734 -17.516 1 94.75 152 VAL B CA 1
ATOM 2454 C C . VAL B 1 152 ? 9.242 -14.344 -16.953 1 94.75 152 VAL B C 1
ATOM 2456 O O . VAL B 1 152 ? 10.328 -13.758 -17.062 1 94.75 152 VAL B O 1
ATOM 2459 N N . THR B 1 153 ? 9.102 -15.461 -16.25 1 89.75 153 THR B N 1
ATOM 2460 C CA . THR B 1 153 ? 10.234 -16.25 -15.789 1 89.75 153 THR B CA 1
ATOM 2461 C C . THR B 1 153 ? 10.094 -17.703 -16.219 1 89.75 153 THR B C 1
ATOM 2463 O O . THR B 1 153 ? 8.984 -18.188 -16.438 1 89.75 153 THR B O 1
ATOM 2466 N N . HIS B 1 154 ? 11.297 -18.438 -16.406 1 79.81 154 HIS B N 1
ATOM 2467 C CA . HIS B 1 154 ? 11.352 -19.828 -16.828 1 79.81 154 HIS B CA 1
ATOM 2468 C C . HIS B 1 154 ? 11.984 -20.703 -15.758 1 79.81 154 HIS B C 1
ATOM 2470 O O . HIS B 1 154 ? 12.258 -21.891 -16 1 79.81 154 HIS B O 1
ATOM 2476 N N . ALA B 1 155 ? 12.227 -20.188 -14.633 1 64.69 155 ALA B N 1
ATOM 2477 C CA . ALA B 1 155 ? 12.992 -20.859 -13.578 1 64.69 155 ALA B CA 1
ATOM 2478 C C . ALA B 1 155 ? 12.203 -22.016 -12.977 1 64.69 155 ALA B C 1
ATOM 2480 O O . ALA B 1 155 ? 12.758 -22.844 -12.25 1 64.69 155 ALA B O 1
ATOM 2481 N N . TRP B 1 156 ? 10.93 -22.203 -13.281 1 66.75 156 TRP B N 1
ATOM 2482 C CA . TRP B 1 156 ? 10.203 -23.234 -12.555 1 66.75 156 TRP B CA 1
ATOM 2483 C C . TRP B 1 156 ? 9.867 -24.406 -13.469 1 66.75 156 TRP B C 1
ATOM 2485 O O . TRP B 1 156 ? 9.289 -24.219 -14.539 1 66.75 156 TRP B O 1
ATOM 2495 N N . SER B 1 157 ? 10.969 -24.906 -14.016 1 54.78 157 SER B N 1
ATOM 2496 C CA . SER B 1 157 ? 10.797 -26.109 -14.82 1 54.78 157 SER B CA 1
ATOM 2497 C C . SER B 1 157 ? 10.688 -27.344 -13.945 1 54.78 157 SER B C 1
ATOM 2499 O O . SER B 1 157 ? 11.281 -27.406 -12.859 1 54.78 157 SER B O 1
#